Protein AF-M4CGN5-F1 (afdb_monomer_lite)

InterPro domains:
  IPR006566 FBD domain [SM00579] (116-195)
  IPR055294 F-box/LRR-repeat protein At3g58940-like [PTHR31293] (2-82)

Sequence (204 aa):
MNLEFDDSIRMHPGVRRQERDKIRRLFIKHVDSKLDLHRNAPLNRLSIKCKDDVGPAPVIRWISKVLNRHVTELVLNISSHWSWPLSSEGLLHRYGMNCGSGECLCKPWEEEEVPTCLSSSPVKILEIMKFGDICEDEDMDKMMEQVEYFLETMPNLEQLIIHYETDIDEDVVEVLSQFQMVSREGLSKCKIQVISDNLNLSST

Organism: Brassica campestris (NCBI:txid3711)

Foldseek 3Di:
DEEAAALVVVDDPPDDPVRVVVSLVVSLVVLVVVLVVCQQPAYAEYADADDPVNAVPSVQVSCLSVQVRQYAYYEDAYDLPHPDDLPPCSLPDPPDPDPPPPPPPPDPPPPPDSSLSQLVGLHQEYEYEAQAVDDDPVSNVSSLVRVLVSLQRHANHAEYEYEHADPDPVVQVVSQVSVVVSNVVPRYNHWYWYDYPVDIDIDD

pLDDT: mean 74.33, std 16.22, range [37.06, 93.31]

Secondary structure (DSSP, 8-state):
-EEEEE-TTT--TT--HHHHHHHHHHHHHHHHHHHHHTTTS--SEEEEE--GGG-HHHHHHHHHHHHTTT--EEEEE--TTS----STTTTS----S-BTBTT----------S-TTSTT----EEEEEEET-S--HHHHHHHHHHHHHHHHH-TT--EEEEEE--S-HHHHHHHHHHHHHHIIIII---EEEEE-SS-EEE--

Structure (mmCIF, N/CA/C/O backbone):
data_AF-M4CGN5-F1
#
_entry.id   AF-M4CGN5-F1
#
loop_
_atom_site.group_PDB
_atom_site.id
_atom_site.type_symbol
_atom_site.label_atom_id
_atom_site.label_alt_id
_atom_site.label_comp_id
_atom_site.label_asym_id
_atom_site.label_entity_id
_atom_site.label_seq_id
_atom_site.pdbx_PDB_ins_code
_atom_site.Cartn_x
_atom_site.Cartn_y
_atom_site.Cartn_z
_atom_site.occupancy
_atom_site.B_iso_or_equiv
_atom_site.auth_seq_id
_atom_site.auth_comp_id
_atom_site.auth_asym_id
_atom_site.auth_atom_id
_atom_site.pdbx_PDB_model_num
ATOM 1 N N . MET A 1 1 ? -14.020 -12.275 3.068 1.00 85.06 1 MET A N 1
ATOM 2 C CA . MET A 1 1 ? -13.458 -12.846 1.810 1.00 85.06 1 MET A CA 1
ATOM 3 C C . MET A 1 1 ? -12.100 -12.205 1.552 1.00 85.06 1 MET A C 1
ATOM 5 O O . MET A 1 1 ? -11.923 -11.083 2.005 1.00 85.06 1 MET A O 1
ATOM 9 N N . ASN A 1 2 ? -11.181 -12.866 0.842 1.00 89.12 2 ASN A N 1
ATOM 10 C CA . ASN A 1 2 ? -9.893 -12.283 0.443 1.00 89.12 2 ASN A CA 1
ATOM 11 C C . ASN A 1 2 ? -9.826 -12.188 -1.084 1.00 89.12 2 ASN A C 1
ATOM 13 O O . ASN A 1 2 ? -10.282 -13.109 -1.765 1.00 89.12 2 ASN A O 1
ATOM 17 N N . LEU A 1 3 ? -9.294 -11.088 -1.612 1.00 91.00 3 LEU A N 1
ATOM 18 C CA . LEU A 1 3 ? -9.054 -10.905 -3.043 1.00 91.00 3 LEU A CA 1
ATOM 19 C C . LEU A 1 3 ? -7.578 -10.632 -3.280 1.00 91.00 3 LEU A C 1
ATOM 21 O O . LEU A 1 3 ? -6.982 -9.818 -2.582 1.00 91.00 3 LEU A O 1
ATOM 25 N N . GLU A 1 4 ? -7.021 -11.302 -4.277 1.00 92.06 4 GLU A N 1
ATOM 26 C CA . GLU A 1 4 ? -5.627 -11.173 -4.669 1.00 92.06 4 GLU A CA 1
ATOM 27 C C . GLU A 1 4 ? -5.549 -11.032 -6.185 1.00 92.06 4 GLU A C 1
ATOM 29 O O . GLU A 1 4 ? -6.184 -11.788 -6.929 1.00 92.06 4 GLU A O 1
ATOM 34 N N . PHE A 1 5 ? -4.795 -10.034 -6.630 1.00 91.25 5 PHE A N 1
ATOM 35 C CA . PHE A 1 5 ? -4.591 -9.718 -8.033 1.00 91.25 5 PHE A CA 1
ATOM 36 C C . PHE A 1 5 ? -3.099 -9.526 -8.284 1.00 91.25 5 PHE A C 1
ATOM 38 O O . PHE A 1 5 ? -2.492 -8.677 -7.645 1.00 91.25 5 PHE A O 1
ATOM 45 N N . ASP A 1 6 ? -2.532 -10.285 -9.222 1.00 89.06 6 ASP A N 1
ATOM 46 C CA . ASP A 1 6 ? -1.115 -10.204 -9.593 1.00 89.06 6 ASP A CA 1
ATOM 47 C C . ASP A 1 6 ? -0.972 -10.202 -11.126 1.00 89.06 6 ASP A C 1
ATOM 49 O O . ASP A 1 6 ? -1.361 -11.163 -11.802 1.00 89.06 6 ASP A O 1
ATOM 53 N N . ASP A 1 7 ? -0.449 -9.112 -11.693 1.00 83.25 7 ASP A N 1
ATOM 54 C CA . ASP A 1 7 ? -0.165 -8.997 -13.130 1.00 83.25 7 ASP A CA 1
ATOM 55 C C . ASP A 1 7 ? 1.257 -9.436 -13.527 1.00 83.25 7 ASP A C 1
ATOM 57 O O . ASP A 1 7 ? 1.533 -9.632 -14.719 1.00 83.25 7 ASP A O 1
ATOM 61 N N . SER A 1 8 ? 2.144 -9.670 -12.554 1.00 78.56 8 SER A N 1
ATOM 62 C CA . SER A 1 8 ? 3.563 -9.958 -12.784 1.00 78.56 8 SER A CA 1
ATOM 63 C C . SER A 1 8 ? 3.772 -11.270 -13.538 1.00 78.56 8 SER A C 1
ATOM 65 O O . SER A 1 8 ? 4.683 -11.374 -14.360 1.00 78.56 8 SER A O 1
ATOM 67 N N . ILE A 1 9 ? 2.858 -12.227 -13.356 1.00 74.06 9 ILE A N 1
ATOM 68 C CA . ILE A 1 9 ? 2.833 -13.514 -14.066 1.00 74.06 9 ILE A CA 1
ATOM 69 C C . ILE A 1 9 ? 2.677 -13.307 -15.580 1.00 74.06 9 ILE A C 1
ATOM 71 O O . ILE A 1 9 ? 3.184 -14.091 -16.380 1.00 74.06 9 ILE A O 1
ATOM 75 N N . ARG A 1 10 ? 1.966 -12.252 -15.994 1.00 75.38 10 ARG A N 1
ATOM 76 C CA . ARG A 1 10 ? 1.703 -11.952 -17.409 1.00 75.38 10 ARG A CA 1
ATOM 77 C C . ARG A 1 10 ? 2.719 -10.974 -17.996 1.00 75.38 10 ARG A C 1
ATOM 79 O O . ARG A 1 10 ? 2.972 -11.019 -19.195 1.00 75.38 10 ARG A O 1
ATOM 86 N N . MET A 1 11 ? 3.314 -10.116 -17.173 1.00 72.44 11 MET A N 1
ATOM 87 C CA . MET A 1 11 ? 4.237 -9.061 -17.596 1.00 72.44 11 MET A CA 1
ATOM 88 C C . MET A 1 11 ? 5.718 -9.474 -17.473 1.00 72.44 11 MET A C 1
ATOM 90 O O . MET A 1 11 ? 6.453 -8.947 -16.634 1.00 72.44 11 MET A O 1
ATOM 94 N N . HIS A 1 12 ? 6.199 -10.384 -18.328 1.00 74.56 12 HIS A N 1
ATOM 95 C CA . HIS A 1 12 ? 7.619 -10.783 -18.362 1.00 74.56 12 HIS A CA 1
ATOM 96 C C . HIS A 1 12 ? 8.501 -9.835 -19.223 1.00 74.56 12 HIS A C 1
ATOM 98 O O . HIS A 1 12 ? 7.980 -9.081 -20.051 1.00 74.56 12 HIS A O 1
ATOM 104 N N . PRO A 1 13 ? 9.845 -9.839 -19.070 1.00 69.06 13 PRO A N 1
ATOM 105 C CA . PRO A 1 13 ? 10.740 -8.898 -19.769 1.00 69.06 13 PRO A CA 1
ATOM 106 C C . PRO A 1 13 ? 10.687 -8.956 -21.307 1.00 69.06 13 PRO A C 1
ATOM 108 O O . PRO A 1 13 ? 10.954 -7.963 -21.972 1.00 69.06 13 PRO A O 1
ATOM 111 N N . GLY A 1 14 ? 10.305 -10.101 -21.880 1.00 76.00 14 GLY A N 1
ATOM 112 C CA . GLY A 1 14 ? 10.222 -10.312 -23.334 1.00 76.00 14 GLY A CA 1
ATOM 113 C C . GLY A 1 14 ? 8.926 -9.845 -24.016 1.00 76.00 14 GLY A C 1
ATOM 114 O O . GLY A 1 14 ? 8.782 -10.038 -25.223 1.00 76.00 14 GLY A O 1
ATOM 115 N N . VAL A 1 15 ? 7.968 -9.278 -23.276 1.00 78.44 15 VAL A N 1
ATOM 116 C CA . VAL A 1 15 ? 6.659 -8.877 -23.822 1.00 78.44 15 VAL A CA 1
ATOM 117 C C . VAL A 1 15 ? 6.787 -7.611 -24.675 1.00 78.44 15 VAL A C 1
ATOM 119 O O . VAL A 1 15 ? 7.338 -6.598 -24.241 1.00 78.44 15 VAL A O 1
ATOM 122 N N . ARG A 1 16 ? 6.222 -7.631 -25.889 1.00 82.06 16 ARG A N 1
ATOM 123 C CA . ARG A 1 16 ? 6.208 -6.460 -26.786 1.00 82.06 16 ARG A CA 1
ATOM 124 C C . ARG A 1 16 ? 5.316 -5.346 -26.229 1.00 82.06 16 ARG A C 1
ATOM 126 O O . ARG A 1 16 ? 4.276 -5.623 -25.645 1.00 82.06 16 ARG A O 1
ATOM 133 N N . ARG A 1 17 ? 5.633 -4.076 -26.512 1.00 75.88 17 ARG A N 1
ATOM 134 C CA . ARG A 1 17 ? 4.856 -2.905 -26.038 1.00 75.88 17 ARG A CA 1
ATOM 135 C C . ARG A 1 17 ? 3.341 -3.020 -26.276 1.00 75.88 17 ARG A C 1
ATOM 137 O O . ARG A 1 17 ? 2.560 -2.835 -25.354 1.00 75.88 17 ARG A O 1
ATOM 144 N N . GLN A 1 18 ? 2.922 -3.392 -27.486 1.00 74.12 18 GLN A N 1
ATOM 145 C CA . GLN A 1 18 ? 1.496 -3.530 -27.821 1.00 74.12 18 GLN A CA 1
ATOM 146 C C . GLN A 1 18 ? 0.802 -4.661 -27.039 1.00 74.12 18 GLN A C 1
ATOM 148 O O . GLN A 1 18 ? -0.393 -4.595 -26.744 1.00 74.12 18 GLN A O 1
ATOM 153 N N . GLU A 1 19 ? 1.549 -5.714 -26.714 1.00 81.88 19 GLU A N 1
ATOM 154 C CA . GLU A 1 19 ? 1.070 -6.831 -25.909 1.00 81.88 19 GLU A CA 1
ATOM 155 C C . GLU A 1 19 ? 0.964 -6.431 -24.433 1.00 81.88 19 GLU A C 1
ATOM 157 O O . GLU A 1 19 ? -0.056 -6.731 -23.814 1.00 81.88 19 GLU A O 1
ATOM 162 N N . ARG A 1 20 ? 1.916 -5.635 -23.919 1.00 79.94 20 ARG A N 1
ATOM 163 C CA . ARG A 1 20 ? 1.837 -5.014 -22.585 1.00 79.94 20 ARG A CA 1
ATOM 164 C C . ARG A 1 20 ? 0.562 -4.192 -22.416 1.00 79.94 20 ARG A C 1
ATOM 166 O O . ARG A 1 20 ? -0.222 -4.473 -21.517 1.00 79.94 20 ARG A O 1
ATOM 173 N N . ASP A 1 21 ? 0.250 -3.293 -23.353 1.00 79.88 21 ASP A N 1
ATOM 174 C CA . ASP A 1 21 ? -0.988 -2.495 -23.295 1.00 79.88 21 ASP A CA 1
ATOM 175 C C . ASP A 1 21 ? -2.255 -3.366 -23.253 1.00 79.88 21 ASP A C 1
ATOM 177 O O . ASP A 1 21 ? -3.281 -3.012 -22.660 1.00 79.88 21 ASP A O 1
ATOM 181 N N . LYS A 1 22 ? -2.222 -4.516 -23.935 1.00 82.81 22 LYS A N 1
ATOM 182 C CA . LYS A 1 22 ? -3.330 -5.474 -23.959 1.00 82.81 22 LYS A CA 1
ATOM 183 C C . LYS A 1 22 ? -3.448 -6.210 -22.624 1.00 82.81 22 LYS A C 1
ATOM 185 O O . LYS A 1 22 ? -4.555 -6.299 -22.098 1.00 82.81 22 LYS A O 1
ATOM 190 N N . ILE A 1 23 ? -2.331 -6.673 -22.066 1.00 84.38 23 ILE A N 1
ATOM 191 C CA . ILE A 1 23 ? -2.265 -7.318 -20.750 1.00 84.38 23 ILE A CA 1
ATOM 192 C C . ILE A 1 23 ? -2.748 -6.353 -19.669 1.00 84.38 23 ILE A C 1
ATOM 194 O O . ILE A 1 23 ? -3.647 -6.714 -18.911 1.00 84.38 23 ILE A O 1
ATOM 198 N N . ARG A 1 24 ? -2.260 -5.108 -19.674 1.00 83.81 24 ARG A N 1
ATOM 199 C CA . ARG A 1 24 ? -2.689 -4.042 -18.763 1.00 83.81 24 ARG A CA 1
ATOM 200 C C . ARG A 1 24 ? -4.202 -3.850 -18.780 1.00 83.81 24 ARG A C 1
ATOM 202 O O . ARG A 1 24 ? -4.860 -3.910 -17.746 1.00 83.81 24 ARG A O 1
ATOM 209 N N . ARG A 1 25 ? -4.787 -3.649 -19.968 1.00 84.19 25 ARG A N 1
ATOM 210 C CA . ARG A 1 25 ? -6.244 -3.464 -20.118 1.00 84.19 25 ARG A CA 1
ATOM 211 C C . ARG A 1 25 ? -7.037 -4.665 -19.606 1.00 84.19 25 ARG A C 1
ATOM 213 O O . ARG A 1 25 ? -8.081 -4.487 -18.982 1.00 84.19 25 ARG A O 1
ATOM 220 N N . LEU A 1 26 ? -6.564 -5.879 -19.887 1.00 86.75 26 LEU A N 1
ATOM 221 C CA . LEU A 1 26 ? -7.208 -7.105 -19.419 1.00 86.75 26 LEU A CA 1
ATOM 222 C C . LEU A 1 26 ? -7.130 -7.238 -17.899 1.00 86.75 26 LEU A C 1
ATOM 224 O O . LEU A 1 26 ? -8.121 -7.631 -17.288 1.00 86.75 26 LEU A O 1
ATOM 228 N N . PHE A 1 27 ? -5.992 -6.887 -17.302 1.00 89.12 27 PHE A N 1
ATOM 229 C CA . PHE A 1 27 ? -5.820 -6.863 -15.856 1.00 89.12 27 PHE A CA 1
ATOM 230 C C . PHE A 1 27 ? -6.775 -5.859 -15.208 1.00 89.12 27 PHE A C 1
ATOM 232 O O . PHE A 1 27 ? -7.585 -6.255 -14.375 1.00 89.12 27 PHE A O 1
ATOM 239 N N . ILE A 1 28 ? -6.794 -4.609 -15.683 1.00 87.56 28 ILE A N 1
ATOM 240 C CA . ILE A 1 28 ? -7.678 -3.570 -15.135 1.00 87.56 28 ILE A CA 1
ATOM 241 C C . ILE A 1 28 ? -9.144 -4.006 -15.184 1.00 87.56 28 ILE A C 1
ATOM 243 O O . ILE A 1 28 ? -9.859 -3.952 -14.184 1.00 87.56 28 ILE A O 1
ATOM 247 N N . LYS A 1 29 ? -9.585 -4.511 -16.342 1.00 88.88 29 LYS A N 1
ATOM 248 C CA . LYS A 1 29 ? -10.953 -5.005 -16.525 1.00 88.88 29 LYS A CA 1
ATOM 249 C C . LYS A 1 29 ? -11.265 -6.186 -15.605 1.00 88.88 29 LYS A C 1
ATOM 251 O O . LYS A 1 29 ? -12.400 -6.320 -15.146 1.00 88.88 29 LYS A O 1
ATOM 256 N N . HIS A 1 30 ? -10.292 -7.063 -15.376 1.00 90.88 30 HIS A N 1
ATOM 257 C CA . HIS A 1 30 ? -10.451 -8.214 -14.498 1.00 90.88 30 HIS A CA 1
ATOM 258 C C . HIS A 1 30 ? -10.670 -7.784 -13.046 1.00 90.88 30 HIS A C 1
ATOM 260 O O . HIS A 1 30 ? -11.637 -8.241 -12.433 1.00 90.88 30 HIS A O 1
ATOM 266 N N . VAL A 1 31 ? -9.826 -6.881 -12.535 1.00 90.69 31 VAL A N 1
ATOM 267 C CA . VAL A 1 31 ? -9.951 -6.334 -11.177 1.00 90.69 31 VAL A CA 1
ATOM 268 C C . VAL A 1 31 ? -11.297 -5.627 -11.019 1.00 90.69 31 VAL A C 1
ATOM 270 O O . VAL A 1 31 ? -12.058 -5.969 -10.116 1.00 90.69 31 VAL A O 1
ATOM 273 N N . ASP A 1 32 ? -11.661 -4.748 -11.959 1.00 89.38 32 ASP A N 1
ATOM 274 C CA . ASP A 1 32 ? -12.954 -4.049 -11.956 1.00 89.38 32 ASP A CA 1
ATOM 275 C C . ASP A 1 32 ? -14.137 -5.005 -11.880 1.00 89.38 32 ASP A C 1
ATOM 277 O O . ASP A 1 32 ? -14.978 -4.899 -10.990 1.00 89.38 32 ASP A O 1
ATOM 281 N N . SER A 1 33 ? -14.168 -5.986 -12.784 1.00 89.50 33 SER A N 1
ATOM 282 C CA . SER A 1 33 ? -15.272 -6.943 -12.861 1.00 89.50 33 SER A CA 1
ATOM 283 C C . SER A 1 33 ? -15.393 -7.755 -11.574 1.00 89.50 33 SER A C 1
ATOM 285 O O . SER A 1 33 ? -16.500 -8.092 -11.160 1.00 89.50 33 SER A O 1
ATOM 287 N N . LYS A 1 34 ? -14.269 -8.086 -10.929 1.00 90.25 34 LYS A N 1
ATOM 288 C CA . LYS A 1 34 ? -14.262 -8.823 -9.663 1.00 90.25 34 LYS A CA 1
ATOM 289 C C . LYS A 1 34 ? -14.726 -7.957 -8.499 1.00 90.25 34 LYS A C 1
ATOM 291 O O . LYS A 1 34 ? -15.564 -8.411 -7.721 1.00 90.25 34 LYS A O 1
ATOM 296 N N . LEU A 1 35 ? -14.243 -6.723 -8.388 1.00 87.00 35 LEU A N 1
ATOM 297 C CA . LEU A 1 35 ? -14.698 -5.800 -7.348 1.00 87.00 35 LEU A CA 1
ATOM 298 C C . LEU A 1 35 ? -16.202 -5.517 -7.478 1.00 87.00 35 LEU A C 1
ATOM 300 O O . LEU A 1 35 ? -16.915 -5.587 -6.474 1.00 87.00 35 LEU A O 1
ATOM 304 N N . ASP A 1 36 ? -16.693 -5.323 -8.706 1.00 85.88 36 ASP A N 1
ATOM 305 C CA . ASP A 1 36 ? -18.108 -5.083 -9.005 1.00 85.88 36 ASP A CA 1
ATOM 306 C C . ASP A 1 36 ? -18.979 -6.326 -8.786 1.00 85.88 36 ASP A C 1
ATOM 308 O O . ASP A 1 36 ? -20.095 -6.208 -8.281 1.00 85.88 36 ASP A O 1
ATOM 312 N N . LEU A 1 37 ? -18.486 -7.530 -9.105 1.00 84.75 37 LEU A N 1
ATOM 313 C CA . LEU A 1 37 ? -19.195 -8.786 -8.824 1.00 84.75 37 LEU A CA 1
ATOM 314 C C . LEU A 1 37 ? -19.451 -8.953 -7.324 1.00 84.75 37 LEU A C 1
ATOM 316 O O . LEU A 1 37 ? -20.499 -9.444 -6.911 1.00 84.75 37 LEU A O 1
ATOM 320 N N . HIS A 1 38 ? -18.489 -8.534 -6.506 1.00 73.50 38 HIS A N 1
ATOM 321 C CA . HIS A 1 38 ? -18.546 -8.719 -5.067 1.00 73.50 38 HIS A CA 1
ATOM 322 C C . HIS A 1 38 ? -19.179 -7.538 -4.313 1.00 73.50 38 HIS A C 1
ATOM 324 O O . HIS A 1 38 ? -19.177 -7.596 -3.087 1.00 73.50 38 HIS A O 1
ATOM 330 N N . ARG A 1 39 ? -19.722 -6.517 -5.005 1.00 70.12 39 ARG A N 1
ATOM 331 C CA . ARG A 1 39 ? -20.401 -5.296 -4.490 1.00 70.12 39 ARG A CA 1
ATOM 332 C C . ARG A 1 39 ? -20.179 -4.985 -3.004 1.00 70.12 39 ARG A C 1
ATOM 334 O O . ARG A 1 39 ? -19.214 -4.311 -2.676 1.00 70.12 39 ARG A O 1
ATOM 341 N N . ASN A 1 40 ? -21.045 -5.506 -2.126 1.00 71.75 40 ASN A N 1
ATOM 342 C CA . ASN A 1 40 ? -21.081 -5.197 -0.688 1.00 71.75 40 ASN A CA 1
ATOM 343 C C . ASN A 1 40 ? -20.684 -6.387 0.198 1.00 71.75 40 ASN A C 1
ATOM 345 O O . ASN A 1 40 ? -20.884 -6.353 1.409 1.00 71.75 40 ASN A O 1
ATOM 349 N N . ALA A 1 41 ? -20.170 -7.473 -0.384 1.00 77.81 41 ALA A N 1
ATOM 350 C CA . ALA A 1 41 ? -19.718 -8.604 0.412 1.00 77.81 41 ALA A CA 1
ATOM 351 C C . ALA A 1 41 ? -18.543 -8.166 1.310 1.00 77.81 41 ALA A C 1
ATOM 353 O O . ALA A 1 41 ? -17.649 -7.467 0.817 1.00 77.81 41 ALA A O 1
ATOM 354 N N . PRO A 1 42 ? -18.500 -8.583 2.586 1.00 74.56 42 PRO A N 1
ATOM 355 C CA . PRO A 1 42 ? -17.409 -8.222 3.481 1.00 74.56 42 PRO A CA 1
ATOM 356 C C . PRO A 1 42 ? -16.071 -8.752 2.949 1.00 74.56 42 PRO A C 1
ATOM 358 O O . PRO A 1 42 ? -15.901 -9.948 2.651 1.00 74.56 42 PRO A O 1
ATOM 361 N N . LEU A 1 43 ? -15.123 -7.832 2.802 1.00 82.81 43 LEU A N 1
ATOM 362 C CA . LEU A 1 43 ? -13.771 -8.090 2.328 1.00 82.81 43 LEU A CA 1
ATOM 363 C C . LEU A 1 43 ? -12.828 -7.932 3.517 1.00 82.81 43 LEU A C 1
ATOM 365 O O . LEU A 1 43 ? -12.816 -6.883 4.136 1.00 82.81 43 LEU A O 1
ATOM 369 N N . ASN A 1 44 ? -12.063 -8.966 3.845 1.00 83.75 44 ASN A N 1
ATOM 370 C CA . ASN A 1 44 ? -11.135 -8.918 4.974 1.00 83.75 44 ASN A CA 1
ATOM 371 C C . ASN A 1 44 ? -9.780 -8.395 4.493 1.00 83.75 44 ASN A C 1
ATOM 373 O O . ASN A 1 44 ? -9.213 -7.494 5.105 1.00 83.75 44 ASN A O 1
ATOM 377 N N . ARG A 1 45 ? -9.316 -8.935 3.357 1.00 88.75 45 ARG A N 1
ATOM 378 C CA . ARG A 1 45 ? -8.030 -8.612 2.746 1.00 88.75 45 ARG A CA 1
ATOM 379 C C . ARG A 1 45 ? -8.166 -8.328 1.258 1.00 88.75 45 ARG A C 1
ATOM 381 O O . ARG A 1 45 ? -8.799 -9.103 0.531 1.00 88.75 45 ARG A O 1
ATOM 388 N N . LEU A 1 46 ? -7.518 -7.262 0.809 1.00 90.12 46 LEU A N 1
ATOM 389 C CA . LEU A 1 46 ? -7.236 -7.009 -0.597 1.00 90.12 46 LEU A CA 1
ATOM 390 C C . LEU A 1 46 ? -5.726 -6.989 -0.807 1.00 90.12 46 LEU A C 1
ATOM 392 O O . LEU A 1 46 ? -5.027 -6.253 -0.125 1.00 90.12 46 LEU A O 1
ATOM 396 N N . SER A 1 47 ? -5.248 -7.748 -1.785 1.00 91.12 47 SER A N 1
ATOM 397 C CA . SER A 1 47 ? -3.879 -7.665 -2.272 1.00 91.12 47 SER A CA 1
ATOM 398 C C . SER A 1 47 ? -3.886 -7.322 -3.753 1.00 91.12 47 SER A C 1
ATOM 400 O O . SER A 1 47 ? -4.529 -8.005 -4.556 1.00 91.12 47 SER A O 1
ATOM 402 N N . ILE A 1 48 ? -3.213 -6.231 -4.104 1.00 88.75 48 ILE A N 1
ATOM 403 C CA . ILE A 1 48 ? -3.023 -5.801 -5.485 1.00 88.75 48 ILE A CA 1
ATOM 404 C C . ILE A 1 48 ? -1.533 -5.711 -5.740 1.00 88.75 48 ILE A C 1
ATOM 406 O O . ILE A 1 48 ? -0.825 -4.946 -5.092 1.00 88.75 48 ILE A O 1
ATOM 410 N N . LYS A 1 49 ? -1.090 -6.478 -6.725 1.00 86.75 49 LYS A N 1
ATOM 411 C CA . LYS A 1 49 ? 0.240 -6.432 -7.290 1.00 86.75 49 LYS A CA 1
ATOM 412 C C . LYS A 1 49 ? 0.130 -6.108 -8.763 1.00 86.75 49 LYS A C 1
ATOM 414 O O . LYS A 1 49 ? -0.398 -6.893 -9.555 1.00 86.75 49 LYS A O 1
ATOM 419 N N . CYS A 1 50 ? 0.579 -4.911 -9.094 1.00 80.00 50 CYS A N 1
ATOM 420 C CA . CYS A 1 50 ? 0.539 -4.398 -10.446 1.00 80.00 50 CYS A CA 1
ATOM 421 C C . CYS A 1 50 ? 1.862 -3.758 -10.811 1.00 80.00 50 CYS A C 1
ATOM 423 O O . CYS A 1 50 ? 2.441 -3.023 -10.014 1.00 80.00 50 CYS A O 1
ATOM 425 N N . LYS A 1 51 ? 2.303 -4.001 -12.041 1.00 71.38 51 LYS A N 1
ATOM 426 C CA . LYS A 1 51 ? 3.449 -3.303 -12.592 1.00 71.38 51 LYS A CA 1
ATOM 427 C C . LYS A 1 51 ? 3.117 -1.845 -12.881 1.00 71.38 51 LYS A C 1
ATOM 429 O O . LYS A 1 51 ? 1.988 -1.463 -13.191 1.00 71.38 51 LYS A O 1
ATOM 434 N N . ASP A 1 52 ? 4.180 -1.070 -12.827 1.00 65.06 52 ASP A N 1
ATOM 435 C CA . ASP A 1 52 ? 4.446 0.281 -13.301 1.00 65.06 52 ASP A CA 1
ATOM 436 C C . ASP A 1 52 ? 3.474 0.810 -14.360 1.00 65.06 52 ASP A C 1
ATOM 438 O O . ASP A 1 52 ? 2.932 1.912 -14.248 1.00 65.06 52 ASP A O 1
ATOM 442 N N . ASP A 1 53 ? 3.210 0.011 -15.395 1.00 66.62 53 ASP A N 1
ATOM 443 C CA . ASP A 1 53 ? 2.452 0.431 -16.562 1.00 66.62 53 ASP A CA 1
ATOM 444 C C . ASP A 1 53 ? 0.940 0.531 -16.324 1.00 66.62 53 ASP A C 1
ATOM 446 O O . ASP A 1 53 ? 0.266 1.207 -17.110 1.00 66.62 53 ASP A O 1
ATOM 450 N N . VAL A 1 54 ? 0.400 -0.055 -15.247 1.00 73.38 54 VAL A N 1
ATOM 451 C CA . VAL A 1 54 ? -1.000 0.124 -14.810 1.00 73.38 54 VAL A CA 1
ATOM 452 C C . VAL A 1 54 ? -1.299 1.588 -14.476 1.00 73.38 54 VAL A C 1
ATOM 454 O O . VAL A 1 54 ? -2.379 2.079 -14.823 1.00 73.38 54 VAL A O 1
ATOM 457 N N . GLY A 1 55 ? -0.325 2.294 -13.900 1.00 70.81 55 GLY A N 1
ATOM 458 C CA . GLY A 1 55 ? -0.454 3.672 -13.438 1.00 70.81 55 GLY A CA 1
ATOM 459 C C . GLY A 1 55 ? -1.314 3.822 -12.171 1.00 70.81 55 GLY A C 1
ATOM 460 O O . GLY A 1 55 ? -2.040 2.903 -11.785 1.00 70.81 55 GLY A O 1
ATOM 461 N N . PRO A 1 56 ? -1.288 5.006 -11.533 1.00 71.75 56 PRO A N 1
ATOM 462 C CA . PRO A 1 56 ? -1.909 5.215 -10.222 1.00 71.75 56 PRO A CA 1
ATOM 463 C C . PRO A 1 56 ? -3.441 5.215 -10.263 1.00 71.75 56 PRO A C 1
ATOM 465 O O . PRO A 1 56 ? -4.105 4.768 -9.332 1.00 71.75 56 PRO A O 1
ATOM 468 N N . ALA A 1 57 ? -4.034 5.695 -11.354 1.00 74.62 57 ALA A N 1
ATOM 469 C CA . ALA A 1 57 ? -5.456 6.016 -11.387 1.00 74.62 57 ALA A CA 1
ATOM 470 C C . ALA A 1 57 ? -6.398 4.787 -11.270 1.00 74.62 57 ALA A C 1
ATOM 472 O O . ALA A 1 57 ? -7.360 4.837 -10.497 1.00 74.62 57 ALA A O 1
ATOM 473 N N . PRO A 1 58 ? -6.146 3.644 -11.949 1.00 80.31 58 PRO A N 1
ATOM 474 C CA . PRO A 1 58 ? -6.898 2.413 -11.700 1.00 80.31 58 PRO A CA 1
ATOM 475 C C . PRO A 1 58 ? -6.784 1.929 -10.252 1.00 80.31 58 PRO A C 1
ATOM 477 O O . PRO A 1 58 ? -7.790 1.510 -9.684 1.00 80.31 58 PRO A O 1
ATOM 480 N N . VAL A 1 59 ? -5.592 2.030 -9.658 1.00 79.56 59 VAL A N 1
ATOM 481 C CA . VAL A 1 59 ? -5.315 1.559 -8.297 1.00 79.56 59 VAL A CA 1
ATOM 482 C C . VAL A 1 59 ? -6.027 2.408 -7.254 1.00 79.56 59 VAL A C 1
ATOM 484 O O . VAL A 1 59 ? -6.707 1.844 -6.400 1.00 79.56 59 VAL A O 1
ATOM 487 N N . ILE A 1 60 ? -5.975 3.739 -7.382 1.00 76.56 60 ILE A N 1
ATOM 488 C CA . ILE A 1 60 ? -6.744 4.675 -6.543 1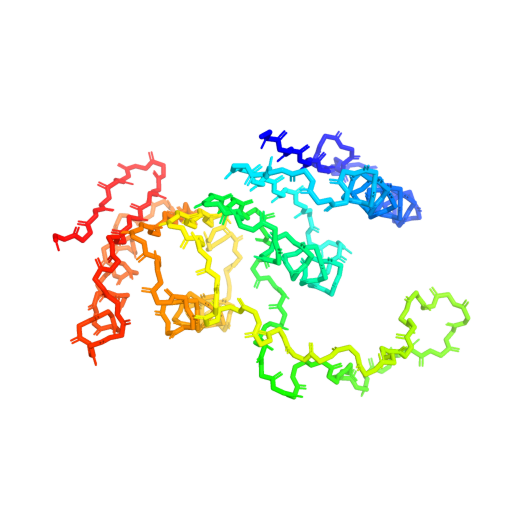.00 76.56 60 ILE A CA 1
ATOM 489 C C . ILE A 1 60 ? -8.215 4.274 -6.535 1.00 76.56 60 ILE A C 1
ATOM 491 O O . ILE A 1 60 ? -8.805 4.064 -5.479 1.00 76.56 60 ILE A O 1
ATOM 495 N N . ARG A 1 61 ? -8.802 4.086 -7.721 1.00 80.00 61 ARG A N 1
ATOM 496 C CA . ARG A 1 61 ? -10.212 3.710 -7.853 1.00 80.00 61 ARG A CA 1
ATOM 497 C C . ARG A 1 61 ? -10.528 2.371 -7.181 1.00 80.00 61 ARG A C 1
ATOM 499 O O . ARG A 1 61 ? -11.598 2.223 -6.590 1.00 80.00 61 ARG A O 1
ATOM 506 N N . TRP A 1 62 ? -9.634 1.386 -7.264 1.00 86.19 62 TRP A N 1
ATOM 507 C CA . TRP A 1 62 ? -9.815 0.098 -6.587 1.00 86.19 62 TRP A CA 1
ATOM 508 C C . TRP A 1 62 ? -9.757 0.232 -5.073 1.00 86.19 62 TRP A C 1
ATOM 510 O O . TRP A 1 62 ? -10.625 -0.320 -4.397 1.00 86.19 62 TRP A O 1
ATOM 520 N N . ILE A 1 63 ? -8.787 0.993 -4.562 1.00 80.94 63 ILE A N 1
ATOM 521 C CA . ILE A 1 63 ? -8.648 1.294 -3.138 1.00 80.94 63 ILE A CA 1
ATOM 522 C C . ILE A 1 63 ? -9.928 1.974 -2.642 1.00 80.94 63 ILE A C 1
ATOM 524 O O . ILE A 1 63 ? -10.590 1.430 -1.761 1.00 80.94 63 ILE A O 1
ATOM 528 N N . SER A 1 64 ? -10.371 3.065 -3.272 1.00 77.38 64 SER A N 1
ATOM 529 C CA . SER A 1 64 ? -11.601 3.774 -2.882 1.00 77.38 64 SER A CA 1
ATOM 530 C C . SER A 1 64 ? -12.823 2.851 -2.830 1.00 77.38 64 SER A C 1
ATOM 532 O O . SER A 1 64 ? -13.599 2.879 -1.873 1.00 77.38 64 SER A O 1
ATOM 534 N N . LYS A 1 65 ? -12.976 1.955 -3.818 1.00 80.00 65 LYS A N 1
ATOM 535 C CA . LYS A 1 65 ? -14.068 0.967 -3.835 1.00 80.00 65 LYS A CA 1
ATOM 536 C C . LYS A 1 65 ? -14.022 -0.003 -2.655 1.00 80.00 65 LYS A C 1
ATOM 538 O O . LYS A 1 65 ? -15.084 -0.407 -2.182 1.00 80.00 65 LYS A O 1
ATOM 543 N N . VAL A 1 66 ? -12.841 -0.431 -2.208 1.00 81.88 66 VAL A N 1
ATOM 544 C CA . VAL A 1 66 ? -12.731 -1.405 -1.108 1.00 81.88 66 VAL A CA 1
ATOM 545 C C . VAL A 1 66 ? -12.735 -0.774 0.273 1.00 81.88 66 VAL A C 1
ATOM 547 O O . VAL A 1 66 ? -13.244 -1.395 1.205 1.00 81.88 66 VAL A O 1
ATOM 550 N N . LEU A 1 67 ? -12.255 0.463 0.405 1.00 78.31 67 LEU A N 1
ATOM 551 C CA . LEU A 1 67 ? -12.321 1.211 1.659 1.00 78.31 67 LEU A CA 1
ATOM 552 C C . LEU A 1 67 ? -13.776 1.419 2.097 1.00 78.31 67 LEU A C 1
ATOM 554 O O . LEU A 1 67 ? -14.108 1.212 3.262 1.00 78.31 67 LEU A O 1
ATOM 558 N N . ASN A 1 68 ? -14.677 1.643 1.137 1.00 71.25 68 ASN A N 1
ATOM 559 C CA . ASN A 1 68 ? -16.125 1.712 1.363 1.00 71.25 68 ASN A CA 1
ATOM 560 C C . ASN A 1 68 ? -16.777 0.376 1.797 1.00 71.25 68 ASN A C 1
ATOM 562 O O . ASN A 1 68 ? -17.985 0.326 2.016 1.00 71.25 68 ASN A O 1
ATOM 566 N N . ARG A 1 69 ? -16.018 -0.726 1.901 1.00 74.88 69 ARG A N 1
ATOM 567 C CA . ARG A 1 69 ? -16.529 -2.085 2.180 1.00 74.88 69 ARG A CA 1
ATOM 568 C C . ARG A 1 69 ? -16.015 -2.695 3.484 1.00 74.88 69 ARG A C 1
ATOM 570 O O . ARG A 1 69 ? -16.097 -3.910 3.665 1.00 74.88 69 ARG A O 1
ATOM 577 N N . HIS A 1 70 ? -15.496 -1.862 4.377 1.00 73.31 70 HIS A N 1
ATOM 578 C CA . HIS A 1 70 ? -14.912 -2.262 5.654 1.00 73.31 70 HIS A CA 1
ATOM 579 C C . HIS A 1 70 ? -13.709 -3.216 5.570 1.00 73.31 70 HIS A C 1
ATOM 581 O O . HIS A 1 70 ? -13.565 -4.110 6.403 1.00 73.31 70 HIS A O 1
ATOM 587 N N . VAL A 1 71 ? -12.844 -3.035 4.568 1.00 80.88 71 VAL A N 1
ATOM 588 C CA . VAL A 1 71 ? -11.606 -3.818 4.458 1.00 80.88 71 VAL A CA 1
ATOM 589 C C . VAL A 1 71 ? -10.648 -3.512 5.611 1.00 80.88 71 VAL A C 1
ATOM 591 O O . VAL A 1 71 ? -10.429 -2.350 5.938 1.00 80.88 71 VAL A O 1
ATOM 594 N N . THR A 1 72 ? -10.097 -4.555 6.239 1.00 82.81 72 THR A N 1
ATOM 595 C CA . THR A 1 72 ? -9.194 -4.423 7.398 1.00 82.81 72 THR A CA 1
ATOM 596 C C . THR A 1 72 ? -7.723 -4.564 7.029 1.00 82.81 72 THR A C 1
ATOM 598 O O . THR A 1 72 ? -6.869 -4.058 7.750 1.00 82.81 72 THR A O 1
ATOM 601 N N . GLU A 1 73 ? -7.420 -5.237 5.921 1.00 86.69 73 GLU A N 1
ATOM 602 C CA . GLU A 1 73 ? -6.054 -5.474 5.457 1.00 86.69 73 GLU A CA 1
ATOM 603 C C . GLU A 1 73 ? -5.922 -5.106 3.975 1.00 86.69 73 GLU A C 1
ATOM 605 O O . GLU A 1 73 ? -6.665 -5.606 3.120 1.00 86.69 73 GLU A O 1
ATOM 610 N N . LEU A 1 74 ? -4.970 -4.226 3.679 1.00 87.81 74 LEU A N 1
ATOM 611 C CA . LEU A 1 74 ? -4.668 -3.754 2.337 1.00 87.81 74 LEU A CA 1
ATOM 612 C C . LEU A 1 74 ? -3.187 -3.996 2.040 1.00 87.81 74 LEU A C 1
ATOM 614 O O . LEU A 1 74 ? -2.318 -3.474 2.727 1.00 87.81 74 LEU A O 1
ATOM 618 N N . VAL A 1 75 ? -2.906 -4.777 1.003 1.00 87.50 75 VAL A N 1
ATOM 619 C CA . VAL A 1 75 ? -1.543 -5.087 0.563 1.00 87.50 75 VAL A CA 1
ATOM 620 C C . VAL A 1 75 ? -1.343 -4.538 -0.838 1.00 87.50 75 VAL A C 1
ATOM 622 O O . VAL A 1 75 ? -2.025 -4.950 -1.781 1.00 87.50 75 VAL A O 1
ATOM 625 N N . LEU A 1 76 ? -0.420 -3.594 -0.961 1.00 83.88 76 LEU A N 1
ATOM 626 C CA . LEU A 1 76 ? -0.129 -2.853 -2.174 1.00 83.88 76 LEU A CA 1
ATOM 627 C C . LEU A 1 76 ? 1.301 -3.146 -2.612 1.00 83.88 76 LEU A C 1
ATOM 629 O O . LEU A 1 76 ? 2.276 -2.773 -1.969 1.00 83.88 76 LEU A O 1
ATOM 633 N N . ASN A 1 77 ? 1.417 -3.802 -3.757 1.00 79.44 77 ASN A N 1
ATOM 634 C CA . ASN A 1 77 ? 2.651 -3.862 -4.514 1.00 79.44 77 ASN A CA 1
ATOM 635 C C . ASN A 1 77 ? 2.458 -2.939 -5.718 1.00 79.44 77 ASN A C 1
ATOM 637 O O . ASN A 1 77 ? 1.835 -3.306 -6.720 1.00 79.44 77 ASN A O 1
ATOM 641 N N . ILE A 1 78 ? 2.868 -1.692 -5.505 1.00 70.06 78 ILE A N 1
ATOM 642 C CA . ILE A 1 78 ? 2.670 -0.550 -6.391 1.00 70.06 78 ILE A CA 1
ATOM 643 C C . ILE A 1 78 ? 4.028 0.046 -6.722 1.00 70.06 78 ILE A C 1
ATOM 645 O O . ILE A 1 78 ? 4.957 -0.058 -5.926 1.00 70.06 78 ILE A O 1
ATOM 649 N N . SER A 1 79 ? 4.157 0.649 -7.899 1.00 64.38 79 SER A N 1
ATOM 650 C CA . SER A 1 79 ? 5.461 1.143 -8.313 1.00 64.38 79 SER A CA 1
ATOM 651 C C . SER A 1 79 ? 5.787 2.501 -7.702 1.00 64.38 79 SER A C 1
ATOM 653 O O . SER A 1 79 ? 4.956 3.411 -7.688 1.00 64.38 79 SER A O 1
ATOM 655 N N . SER A 1 80 ? 7.058 2.639 -7.372 1.00 55.06 80 SER A N 1
ATOM 656 C CA . SER A 1 80 ? 7.767 3.831 -6.920 1.00 55.06 80 SER A CA 1
ATOM 657 C C . SER A 1 80 ? 7.594 5.085 -7.810 1.00 55.06 80 SER A C 1
ATOM 659 O O . SER A 1 80 ? 7.449 6.188 -7.294 1.00 55.06 80 SER A O 1
ATOM 661 N N . HIS A 1 81 ? 7.534 4.945 -9.141 1.00 57.00 81 HIS A N 1
ATOM 662 C CA . HIS A 1 81 ? 7.504 6.082 -10.090 1.00 57.00 81 HIS A CA 1
ATOM 663 C C . HIS A 1 81 ? 6.111 6.669 -10.341 1.00 57.00 81 HIS A C 1
ATOM 665 O O . HIS A 1 81 ? 5.899 7.457 -11.271 1.00 57.00 81 HIS A O 1
ATOM 671 N N . TRP A 1 82 ? 5.116 6.287 -9.548 1.00 63.81 82 TRP A N 1
ATOM 672 C CA . TRP A 1 82 ? 3.822 6.946 -9.627 1.00 63.81 82 TRP A CA 1
ATOM 673 C C . TRP A 1 82 ? 3.920 8.319 -8.972 1.00 63.81 82 TRP A C 1
ATOM 675 O O . TRP A 1 82 ? 4.225 8.431 -7.790 1.00 63.81 82 TRP A O 1
ATOM 685 N N . SER A 1 83 ? 3.629 9.374 -9.743 1.00 52.00 83 SER A N 1
ATOM 686 C CA . SER A 1 83 ? 3.446 10.718 -9.197 1.00 52.00 83 SER A CA 1
ATOM 687 C C . SER A 1 83 ? 2.188 10.735 -8.322 1.00 52.00 83 SER A C 1
ATOM 689 O O . SER A 1 83 ? 1.077 10.984 -8.794 1.00 52.00 83 SER A O 1
ATOM 691 N N . TRP A 1 84 ? 2.371 10.386 -7.059 1.00 51.62 84 TRP A N 1
ATOM 692 C CA . TRP A 1 84 ? 1.461 10.639 -5.946 1.00 51.62 84 TRP A CA 1
ATOM 693 C C . TRP A 1 84 ? 1.806 12.044 -5.397 1.00 51.62 84 TRP A C 1
ATOM 695 O O . TRP A 1 84 ? 2.972 12.421 -5.494 1.00 51.62 84 TRP A O 1
ATOM 705 N N . PRO A 1 85 ? 0.846 12.862 -4.918 1.00 50.94 85 PRO A N 1
ATOM 706 C CA . PRO A 1 85 ? -0.119 12.463 -3.910 1.00 50.94 85 PRO A CA 1
ATOM 707 C C . PRO A 1 85 ? -1.577 12.509 -4.358 1.00 50.94 85 PRO A C 1
ATOM 709 O O . PRO A 1 85 ? -1.930 13.139 -5.354 1.00 50.94 85 PRO A O 1
ATOM 712 N N . LEU A 1 86 ? -2.456 11.936 -3.530 1.00 49.94 86 LEU A N 1
ATOM 713 C CA . LEU A 1 86 ? -3.854 12.364 -3.398 1.00 49.94 86 LEU A CA 1
ATOM 714 C C . LEU A 1 86 ? -3.953 13.811 -2.863 1.00 49.94 86 LEU A C 1
ATOM 716 O O . LEU A 1 86 ? -4.778 14.114 -2.003 1.00 49.94 86 LEU A O 1
ATOM 720 N N . SER A 1 87 ? -3.116 14.728 -3.353 1.00 39.41 87 SER A N 1
ATOM 721 C CA . SER A 1 87 ? -3.448 16.139 -3.274 1.00 39.41 87 SER A CA 1
ATOM 722 C C . SER A 1 87 ? -4.615 16.372 -4.229 1.00 39.41 87 SER A C 1
ATOM 724 O O . SER A 1 87 ? -4.757 15.698 -5.255 1.00 39.41 87 SER A O 1
ATOM 726 N N . SER A 1 88 ? -5.451 17.359 -3.930 1.00 38.72 88 SER A N 1
ATOM 727 C CA . SER A 1 88 ? -6.480 17.842 -4.859 1.00 38.72 88 SER A CA 1
ATOM 728 C C . SER A 1 88 ? -5.926 18.200 -6.248 1.00 38.72 88 SER A C 1
ATOM 730 O O . SER A 1 88 ? -6.687 18.321 -7.203 1.00 38.72 88 SER A O 1
ATOM 732 N N . GLU A 1 89 ? -4.607 18.352 -6.371 1.00 38.81 89 GLU A N 1
ATOM 733 C CA . GLU A 1 89 ? -3.898 18.775 -7.574 1.00 38.81 89 GLU A CA 1
ATOM 734 C C . GLU A 1 89 ? -3.271 17.601 -8.356 1.00 38.81 89 GLU A C 1
ATOM 736 O O . GLU A 1 89 ? -3.052 17.727 -9.560 1.00 38.81 89 GLU A O 1
ATOM 741 N N . GLY A 1 90 ? -3.054 16.434 -7.733 1.00 38.94 90 GLY A N 1
ATOM 742 C CA . GLY A 1 90 ? -2.422 15.256 -8.356 1.00 38.94 90 GLY A CA 1
ATOM 743 C C . GLY A 1 90 ? -3.290 14.507 -9.379 1.00 38.94 90 GLY A C 1
ATOM 744 O O . GLY A 1 90 ? -2.787 13.696 -10.156 1.00 38.94 90 GLY A O 1
ATOM 745 N N . LEU A 1 91 ? -4.594 14.804 -9.434 1.00 40.00 91 LEU A N 1
ATOM 746 C CA . LEU A 1 91 ? -5.517 14.260 -10.442 1.00 40.00 91 LEU A CA 1
ATOM 747 C C . LEU A 1 91 ? -5.517 15.059 -11.757 1.00 40.00 91 LEU A C 1
ATOM 749 O O . LEU A 1 91 ? -6.112 14.624 -12.748 1.00 40.00 91 LEU A O 1
ATOM 753 N N . LEU A 1 92 ? -4.833 16.207 -11.809 1.00 38.31 92 LEU A N 1
ATOM 754 C CA . LEU A 1 92 ? -4.664 16.963 -13.044 1.00 38.31 92 LEU A CA 1
ATOM 755 C C . LEU A 1 92 ? -3.497 16.374 -13.833 1.00 38.31 92 LEU A C 1
ATOM 757 O O . LEU A 1 92 ? -2.329 16.655 -13.588 1.00 38.31 92 LEU A O 1
ATOM 761 N N . HIS A 1 93 ? -3.837 15.549 -14.818 1.00 40.81 93 HIS A N 1
ATOM 762 C CA . HIS A 1 93 ? -2.939 15.090 -15.871 1.00 40.81 93 HIS A CA 1
ATOM 763 C C . HIS A 1 93 ? -2.010 16.234 -16.339 1.00 40.81 93 HIS A C 1
ATOM 765 O O . HIS A 1 93 ? -2.463 17.154 -17.026 1.00 40.81 93 HIS A O 1
ATOM 771 N N . ARG A 1 94 ? -0.714 16.188 -15.970 1.00 38.75 94 ARG A N 1
ATOM 772 C CA . ARG A 1 94 ? 0.300 17.179 -16.373 1.00 38.75 94 ARG A CA 1
ATOM 773 C C . ARG A 1 94 ? 0.293 17.256 -17.901 1.00 38.75 94 ARG A C 1
ATOM 775 O O . ARG A 1 94 ? 0.682 16.318 -18.592 1.00 38.75 94 ARG A O 1
ATOM 782 N N . TYR A 1 95 ? -0.232 18.358 -18.430 1.00 38.09 95 TYR A N 1
ATOM 783 C CA . TYR A 1 95 ? -0.342 18.633 -19.858 1.00 38.09 95 TYR A CA 1
ATOM 784 C C . TYR A 1 95 ? 1.068 18.683 -20.466 1.00 38.09 95 TYR A C 1
ATOM 786 O O . TYR A 1 95 ? 1.755 19.697 -20.401 1.00 38.09 95 TYR A O 1
ATOM 794 N N . GLY A 1 96 ? 1.530 17.549 -20.991 1.00 38.09 96 GLY A N 1
ATOM 795 C CA . GLY A 1 96 ? 2.900 17.373 -21.462 1.00 38.09 96 GLY A CA 1
ATOM 796 C C . GLY A 1 96 ? 2.979 16.341 -22.577 1.00 38.09 96 GLY A C 1
ATOM 797 O O . GLY A 1 96 ? 3.303 15.187 -22.339 1.00 38.09 96 GLY A O 1
ATOM 798 N N . MET A 1 97 ? 2.660 16.800 -23.791 1.00 39.12 97 MET A N 1
ATOM 799 C CA . MET A 1 97 ? 2.987 16.206 -25.097 1.00 39.12 97 MET A CA 1
ATOM 800 C C . MET A 1 97 ? 2.554 14.747 -25.332 1.00 39.12 97 MET A C 1
ATOM 802 O O . MET A 1 97 ? 3.403 13.864 -25.409 1.00 39.12 97 MET A O 1
ATOM 806 N N . ASN A 1 98 ? 1.236 14.520 -25.496 1.00 46.00 98 ASN A N 1
ATOM 807 C CA . ASN A 1 98 ? 0.607 13.589 -26.476 1.00 46.00 98 ASN A CA 1
ATOM 808 C C . ASN A 1 98 ? -0.782 13.050 -26.062 1.00 46.00 98 ASN A C 1
ATOM 810 O O . ASN A 1 98 ? -1.337 12.188 -26.747 1.00 46.00 98 ASN A O 1
ATOM 814 N N . CYS A 1 99 ? -1.399 13.562 -24.993 1.00 50.34 99 CYS A N 1
ATOM 815 C CA . CYS A 1 99 ? -2.816 13.290 -24.736 1.00 50.34 99 CYS A CA 1
ATOM 816 C C . CYS A 1 99 ? -3.666 14.039 -25.778 1.00 50.34 99 CYS A C 1
ATOM 818 O O . CYS A 1 99 ? -3.706 15.268 -25.786 1.00 50.34 99 CYS A O 1
ATOM 820 N N . GLY A 1 100 ? -4.248 13.295 -26.722 1.00 46.41 100 GLY A N 1
ATOM 821 C CA . GLY A 1 100 ? -4.935 13.842 -27.897 1.00 46.41 100 GLY A CA 1
ATOM 822 C C . GLY A 1 100 ? -4.889 12.933 -29.130 1.00 46.41 100 GLY A C 1
ATOM 823 O O . GLY A 1 100 ? -5.718 13.086 -30.025 1.00 46.41 100 GLY A O 1
ATOM 824 N N . SER A 1 101 ? -3.990 11.939 -29.180 1.00 44.94 101 SER A N 1
ATOM 825 C CA . SER A 1 101 ? -4.208 10.806 -30.084 1.00 44.94 101 SER A CA 1
ATOM 826 C C . SER A 1 101 ? -5.368 9.978 -29.526 1.00 44.94 101 SER A C 1
ATOM 828 O O . SER A 1 101 ? -5.444 9.744 -28.318 1.00 44.94 101 SER A O 1
ATOM 830 N N . GLY A 1 102 ? -6.296 9.545 -30.383 1.00 44.03 102 GLY A N 1
ATOM 831 C CA . GLY A 1 102 ? -7.518 8.808 -30.009 1.00 44.03 102 GLY A CA 1
ATOM 832 C C . GLY A 1 102 ? -7.299 7.442 -29.333 1.00 44.03 102 GLY A C 1
ATOM 833 O O . GLY A 1 102 ? -8.215 6.628 -29.287 1.00 44.03 102 GLY A O 1
ATOM 834 N N . GLU A 1 103 ? -6.093 7.186 -28.824 1.00 50.59 103 GLU A N 1
ATOM 835 C CA . GLU A 1 103 ? -5.655 5.981 -28.126 1.00 50.59 103 GLU A CA 1
ATOM 836 C C . GLU A 1 103 ? -5.348 6.221 -26.630 1.00 50.59 103 GLU A C 1
ATOM 838 O O . GLU A 1 103 ? -5.100 5.254 -25.905 1.00 50.59 103 GLU A O 1
ATOM 843 N N . CYS A 1 104 ? -5.398 7.466 -26.123 1.00 49.50 104 CYS A N 1
ATOM 844 C CA . CYS A 1 104 ? -5.289 7.721 -24.677 1.00 49.50 104 CYS A CA 1
ATOM 845 C C . CYS A 1 104 ? -6.538 7.166 -23.978 1.00 49.50 104 CYS A C 1
ATOM 847 O O . CYS A 1 104 ? -7.647 7.653 -24.179 1.00 49.50 104 CYS A O 1
ATOM 849 N N . LEU A 1 105 ? -6.367 6.171 -23.103 1.00 47.59 105 LEU A N 1
ATOM 850 C CA . LEU A 1 105 ? -7.437 5.652 -22.227 1.00 47.59 105 LEU A CA 1
ATOM 851 C C . LEU A 1 105 ? -7.757 6.594 -21.053 1.00 47.59 105 LEU A C 1
ATOM 853 O O . LEU A 1 105 ? -8.485 6.239 -20.128 1.00 47.59 105 LEU A O 1
ATOM 857 N N . CYS A 1 106 ? -7.185 7.786 -21.110 1.00 48.22 106 CYS A N 1
ATOM 858 C CA . CYS A 1 106 ? -7.338 8.914 -20.225 1.00 48.22 106 CYS A CA 1
ATOM 859 C C . CYS A 1 106 ? -8.730 9.494 -20.490 1.00 48.22 106 CYS A C 1
ATOM 861 O O . CYS A 1 106 ? -8.880 10.460 -21.235 1.00 48.22 106 CYS A O 1
ATOM 863 N N . LYS A 1 107 ? -9.783 8.857 -19.969 1.00 38.19 107 LYS A N 1
ATOM 864 C CA . LYS A 1 107 ? -11.071 9.549 -19.895 1.00 38.19 107 LYS A CA 1
ATOM 865 C C . LYS A 1 107 ? -10.852 10.797 -19.031 1.00 38.19 107 LYS A C 1
ATOM 867 O O . LYS A 1 107 ? -10.135 10.679 -18.033 1.00 38.19 107 LYS A O 1
ATOM 872 N N . PRO A 1 108 ? -11.421 11.965 -19.384 1.00 37.19 108 PRO A N 1
ATOM 873 C CA . PRO A 1 108 ? -11.607 13.022 -18.404 1.00 37.19 108 PRO A CA 1
ATOM 874 C C . PRO A 1 108 ? -12.252 12.351 -17.199 1.00 37.19 108 PRO A C 1
ATOM 876 O O . PRO A 1 108 ? -13.282 11.687 -17.342 1.00 37.19 108 PRO A O 1
ATOM 879 N N . TRP A 1 109 ? -11.568 12.391 -16.065 1.00 42.19 109 TRP A N 1
ATOM 880 C CA . TRP A 1 109 ? -12.153 11.946 -14.820 1.00 42.19 109 TRP A CA 1
ATOM 881 C C . TRP A 1 109 ? -13.291 12.930 -14.567 1.00 42.19 109 TRP A C 1
ATOM 883 O O . TRP A 1 109 ? -13.042 14.086 -14.241 1.00 42.19 109 TRP A O 1
ATOM 893 N N . GLU A 1 110 ? -14.524 12.517 -14.864 1.00 37.06 110 GLU A N 1
ATOM 894 C CA . GLU A 1 110 ? -15.716 13.211 -14.394 1.00 37.06 110 GLU A CA 1
ATOM 895 C C . GLU A 1 110 ? -15.664 13.111 -12.874 1.00 37.06 110 GLU A C 1
ATOM 897 O O . GLU A 1 110 ? -16.018 12.073 -12.337 1.00 37.06 110 GLU A O 1
ATOM 902 N N . GLU A 1 111 ? -15.071 14.126 -12.241 1.00 41.03 111 GLU A N 1
ATOM 903 C CA . GLU A 1 111 ? -15.266 14.576 -10.858 1.00 41.03 111 GLU A CA 1
ATOM 904 C C . GLU A 1 111 ? -15.677 13.491 -9.840 1.00 41.03 111 GLU A C 1
ATOM 906 O O . GLU A 1 111 ? -16.580 13.693 -9.036 1.00 41.03 111 GLU A O 1
ATOM 911 N N . GLU A 1 112 ? -15.020 12.329 -9.834 1.00 42.91 112 GLU A N 1
ATOM 912 C CA . GLU A 1 112 ? -15.110 11.412 -8.705 1.00 42.91 112 GLU A CA 1
ATOM 913 C C . GLU A 1 112 ? -14.047 11.861 -7.708 1.00 42.91 112 GLU A C 1
ATOM 915 O O . GLU A 1 112 ? -12.843 11.765 -7.950 1.00 42.91 112 GLU A O 1
ATOM 920 N N . GLU A 1 113 ? -14.562 12.469 -6.644 1.00 41.12 113 GLU A N 1
ATOM 921 C CA . GLU A 1 113 ? -13.876 13.143 -5.552 1.00 41.12 113 GLU A CA 1
ATOM 922 C C . GLU A 1 113 ? -12.578 12.437 -5.128 1.00 41.12 113 GLU A C 1
ATOM 924 O O . GLU A 1 113 ? -12.510 11.206 -5.030 1.00 41.12 113 GLU A O 1
ATOM 929 N N . VAL A 1 114 ? -11.554 13.245 -4.819 1.00 47.62 114 VAL A N 1
ATOM 930 C CA . VAL A 1 114 ? -10.379 12.827 -4.036 1.00 47.62 114 VAL A CA 1
ATOM 931 C C . VAL A 1 114 ? -10.854 11.877 -2.931 1.00 47.62 114 VAL A C 1
ATOM 933 O O . VAL A 1 114 ? -11.851 12.214 -2.291 1.00 47.62 114 VAL A O 1
ATOM 936 N N . PRO A 1 115 ? -10.210 10.719 -2.685 1.00 50.81 115 PRO A N 1
ATOM 937 C CA . PRO A 1 115 ? -10.728 9.714 -1.766 1.00 50.81 115 PRO A CA 1
ATOM 938 C C . PRO A 1 115 ? -10.833 10.256 -0.334 1.00 50.81 115 PRO A C 1
ATOM 940 O O . PRO A 1 115 ? -9.953 10.071 0.502 1.00 50.81 115 PRO A O 1
ATOM 943 N N . THR A 1 116 ? -11.969 10.869 -0.009 1.00 53.66 116 THR A N 1
ATOM 944 C CA . THR A 1 116 ? -12.365 11.271 1.346 1.00 53.66 116 THR A CA 1
ATOM 945 C C . THR A 1 116 ? -12.538 10.052 2.261 1.00 53.66 116 THR A C 1
ATOM 947 O O . THR A 1 116 ? -12.688 10.190 3.472 1.00 53.66 116 THR A O 1
ATOM 950 N N . CYS A 1 117 ? -12.474 8.839 1.700 1.00 63.75 117 CYS A N 1
ATOM 951 C CA . CYS A 1 117 ? -12.660 7.570 2.388 1.00 63.75 117 CYS A CA 1
ATOM 952 C C . CYS A 1 117 ? -11.447 7.086 3.199 1.00 63.75 117 CYS A C 1
ATOM 954 O O . CYS A 1 117 ? -11.607 6.133 3.957 1.00 63.75 117 CYS A O 1
ATOM 956 N N . LEU A 1 118 ? -10.255 7.693 3.076 1.00 72.81 118 LEU A N 1
ATOM 957 C CA . LEU A 1 118 ? -9.078 7.269 3.857 1.00 72.81 118 LEU A CA 1
ATOM 958 C C . LEU A 1 118 ? -9.233 7.570 5.352 1.00 72.81 118 LEU A C 1
ATOM 960 O O . LEU A 1 118 ? -9.020 6.684 6.175 1.00 72.81 118 LEU A O 1
ATOM 964 N N . SER A 1 119 ? -9.730 8.759 5.699 1.00 73.25 119 SER A N 1
ATOM 965 C CA . SER A 1 119 ? -9.977 9.164 7.094 1.00 73.25 119 SER A CA 1
ATOM 966 C C . SER A 1 119 ? -11.064 8.336 7.781 1.00 73.25 119 SER A C 1
ATOM 968 O O . SER A 1 119 ? -11.075 8.199 9.002 1.00 73.25 119 SER A O 1
ATOM 970 N N . SER A 1 120 ? -11.966 7.750 6.992 1.00 73.75 120 SER A N 1
ATOM 971 C CA . SER A 1 120 ? -13.027 6.845 7.452 1.00 73.75 120 SER A CA 1
ATOM 972 C C . SER A 1 120 ? -12.685 5.366 7.231 1.00 73.75 120 SER A C 1
ATOM 974 O O . SER A 1 120 ? -13.518 4.492 7.481 1.00 73.75 120 SER A O 1
ATOM 976 N N . SER A 1 121 ? -11.473 5.077 6.750 1.00 77.19 121 SER A N 1
ATOM 977 C CA . SER A 1 121 ? -11.015 3.728 6.443 1.00 77.19 121 SER A CA 1
ATOM 978 C C . SER A 1 121 ? -10.903 2.892 7.720 1.00 77.19 121 SER A C 1
ATOM 980 O O . SER A 1 121 ? -10.280 3.338 8.686 1.00 77.19 121 SER A O 1
ATOM 982 N N . PRO A 1 122 ? -11.431 1.658 7.743 1.00 79.19 122 PRO A N 1
ATOM 983 C CA . PRO A 1 122 ? -11.202 0.710 8.828 1.00 79.19 122 PRO A CA 1
ATOM 984 C C . PRO A 1 122 ? -9.973 -0.181 8.595 1.00 79.19 122 PRO A C 1
ATOM 986 O O . PRO A 1 122 ? -9.819 -1.187 9.291 1.00 79.19 122 PRO A O 1
ATOM 989 N N . VAL A 1 123 ? -9.118 0.149 7.619 1.00 86.69 123 VAL A N 1
ATOM 990 C CA . VAL A 1 123 ? -7.857 -0.564 7.391 1.00 86.69 123 VAL A CA 1
ATOM 991 C C . VAL A 1 123 ? -6.990 -0.455 8.639 1.00 86.69 123 VAL A C 1
ATOM 993 O O . VAL A 1 123 ? -6.714 0.638 9.122 1.00 86.69 123 VAL A O 1
ATOM 996 N N . LYS A 1 124 ? -6.566 -1.616 9.134 1.00 89.00 124 LYS A N 1
ATOM 997 C CA . LYS A 1 124 ? -5.688 -1.780 10.294 1.00 89.00 124 LYS A CA 1
ATOM 998 C C . LYS A 1 124 ? -4.274 -2.156 9.885 1.00 89.00 124 LYS A C 1
ATOM 1000 O O . LYS A 1 124 ? -3.342 -1.815 10.599 1.00 89.00 124 LYS A O 1
ATOM 1005 N N . ILE A 1 125 ? -4.121 -2.856 8.762 1.00 89.50 125 ILE A N 1
ATOM 1006 C CA . ILE A 1 125 ? -2.823 -3.300 8.253 1.00 89.50 125 ILE A CA 1
ATOM 1007 C C . ILE A 1 125 ? -2.661 -2.812 6.816 1.00 89.50 125 ILE A C 1
ATOM 1009 O O . ILE A 1 125 ? -3.487 -3.141 5.958 1.00 89.50 125 ILE A O 1
ATOM 1013 N N . LEU A 1 126 ? -1.596 -2.051 6.575 1.00 89.06 126 LEU A N 1
ATOM 1014 C CA . LEU A 1 126 ? -1.137 -1.648 5.251 1.00 89.06 126 LEU A CA 1
ATOM 1015 C C . LEU A 1 126 ? 0.237 -2.269 5.006 1.00 89.06 126 LEU A C 1
ATOM 1017 O O . LEU A 1 126 ? 1.144 -2.100 5.814 1.00 89.06 126 LEU A O 1
ATOM 1021 N N . GLU A 1 127 ? 0.391 -2.987 3.903 1.00 90.19 127 GLU A N 1
ATOM 1022 C CA . GLU A 1 127 ? 1.674 -3.551 3.481 1.00 90.19 127 GLU A CA 1
ATOM 1023 C C . GLU A 1 127 ? 2.066 -2.961 2.123 1.00 90.19 127 GLU A C 1
ATOM 1025 O O . GLU A 1 127 ? 1.286 -3.035 1.173 1.00 90.19 127 GLU A O 1
ATOM 1030 N N . ILE A 1 128 ? 3.252 -2.360 2.050 1.00 86.81 128 ILE A N 1
ATOM 1031 C CA . ILE A 1 128 ? 3.847 -1.740 0.865 1.00 86.81 128 ILE A CA 1
ATOM 1032 C C . ILE A 1 128 ? 5.038 -2.593 0.442 1.00 86.81 128 ILE A C 1
ATOM 1034 O O . ILE A 1 128 ? 5.931 -2.865 1.241 1.00 86.81 128 ILE A O 1
ATOM 1038 N N . MET A 1 129 ? 5.058 -3.016 -0.817 1.00 83.75 129 MET A N 1
ATOM 1039 C CA . MET A 1 129 ? 6.145 -3.818 -1.383 1.00 83.75 129 MET A CA 1
ATOM 1040 C C . MET A 1 129 ? 7.018 -2.992 -2.330 1.00 83.75 129 MET A C 1
ATOM 1042 O O . MET A 1 129 ? 6.519 -2.040 -2.925 1.00 83.75 129 MET A O 1
ATOM 1046 N N . LYS A 1 130 ? 8.257 -3.444 -2.571 1.00 77.69 130 LYS A N 1
ATOM 1047 C CA . LYS A 1 130 ? 9.182 -2.872 -3.570 1.00 77.69 130 LYS A CA 1
ATOM 1048 C C . LYS A 1 130 ? 9.505 -1.389 -3.338 1.00 77.69 130 LYS A C 1
ATOM 1050 O O . LYS A 1 130 ? 9.740 -0.637 -4.281 1.00 77.69 130 LYS A O 1
ATOM 1055 N N . PHE A 1 131 ? 9.479 -0.961 -2.078 1.00 80.50 131 PHE A N 1
ATOM 1056 C CA . PHE A 1 131 ? 9.947 0.366 -1.692 1.00 80.50 131 PHE A CA 1
ATOM 1057 C C . PHE A 1 131 ? 11.433 0.455 -2.067 1.00 80.50 131 PHE A C 1
ATOM 1059 O O . PHE A 1 131 ? 12.140 -0.523 -1.860 1.00 80.50 131 PHE A O 1
ATOM 1066 N N . GLY A 1 132 ? 11.913 1.550 -2.655 1.00 74.25 132 GLY A N 1
ATOM 1067 C CA . GLY A 1 132 ? 13.341 1.696 -2.988 1.00 74.25 132 GLY A CA 1
ATOM 1068 C C . GLY A 1 132 ? 13.877 1.017 -4.256 1.00 74.25 132 GLY A C 1
ATOM 1069 O O . GLY A 1 132 ? 15.048 1.203 -4.559 1.00 74.25 132 GLY A O 1
ATOM 1070 N N . ASP A 1 133 ? 13.054 0.305 -5.040 1.00 72.62 133 ASP A N 1
ATOM 1071 C CA . ASP A 1 133 ? 13.467 -0.430 -6.268 1.00 72.62 133 ASP A CA 1
ATOM 1072 C C . ASP A 1 133 ? 14.086 0.477 -7.370 1.00 72.62 133 ASP A C 1
ATOM 1074 O O . ASP A 1 133 ? 14.496 0.002 -8.428 1.00 72.62 133 ASP A O 1
ATOM 1078 N N . ILE A 1 134 ? 14.133 1.809 -7.194 1.00 60.00 134 ILE A N 1
ATOM 1079 C CA . ILE A 1 134 ? 14.496 2.753 -8.265 1.00 60.00 134 ILE A CA 1
ATOM 1080 C C . ILE A 1 134 ? 15.370 3.888 -7.733 1.00 60.00 134 ILE A C 1
ATOM 1082 O O . ILE A 1 134 ? 14.952 4.704 -6.917 1.00 60.00 134 ILE A O 1
ATOM 1086 N N . CYS A 1 135 ? 16.613 3.887 -8.212 1.00 54.66 135 CYS A N 1
ATOM 1087 C CA . CYS A 1 135 ? 17.756 4.613 -7.673 1.00 54.66 135 CYS A CA 1
ATOM 1088 C C . CYS A 1 135 ? 17.902 6.049 -8.220 1.00 54.66 135 CYS A C 1
ATOM 1090 O O . CYS A 1 135 ? 18.908 6.360 -8.861 1.00 54.66 135 CYS A O 1
ATOM 1092 N N . GLU A 1 136 ? 16.928 6.925 -7.972 1.00 59.00 136 GLU A N 1
ATOM 1093 C CA . GLU A 1 136 ? 17.143 8.382 -7.998 1.00 59.00 136 GLU A CA 1
ATOM 1094 C C . GLU A 1 136 ? 16.596 8.997 -6.698 1.00 59.00 136 GLU A C 1
ATOM 1096 O O . GLU A 1 136 ? 15.501 8.642 -6.263 1.00 59.00 136 GLU A O 1
ATOM 1101 N N . ASP A 1 137 ? 17.344 9.919 -6.078 1.00 62.84 137 ASP A N 1
ATOM 1102 C CA . ASP A 1 137 ? 16.995 10.512 -4.771 1.00 62.84 137 ASP A CA 1
ATOM 1103 C C . ASP A 1 137 ? 15.583 11.141 -4.772 1.00 62.84 137 ASP A C 1
ATOM 1105 O O . ASP A 1 137 ? 14.818 10.982 -3.822 1.00 62.84 137 ASP A O 1
ATOM 1109 N N . GLU A 1 138 ? 15.180 11.772 -5.885 1.00 62.53 138 GLU A N 1
ATOM 1110 C CA . GLU A 1 138 ? 13.848 12.380 -6.043 1.00 62.53 138 GLU A CA 1
ATOM 1111 C C . GLU A 1 138 ? 12.690 11.367 -5.979 1.00 62.53 138 GLU A C 1
ATOM 1113 O O . GLU A 1 138 ? 11.552 11.744 -5.693 1.00 62.53 138 GLU A O 1
ATOM 1118 N N . ASP A 1 139 ? 12.931 10.094 -6.299 1.00 70.69 139 ASP A N 1
ATOM 1119 C CA . ASP A 1 139 ? 11.903 9.051 -6.239 1.00 70.69 139 ASP A CA 1
ATOM 1120 C C . ASP A 1 139 ? 11.759 8.473 -4.827 1.00 70.69 139 ASP A C 1
ATOM 1122 O O . ASP A 1 139 ? 10.661 8.048 -4.451 1.00 70.69 139 ASP A O 1
ATOM 1126 N N . MET A 1 140 ? 12.823 8.532 -4.021 1.00 77.00 140 MET A N 1
ATOM 1127 C CA . MET A 1 140 ? 12.776 8.187 -2.600 1.00 77.00 140 MET A CA 1
ATOM 1128 C C . MET A 1 140 ? 11.964 9.208 -1.806 1.00 77.00 140 MET A C 1
ATOM 1130 O O . MET A 1 140 ? 11.072 8.807 -1.059 1.00 77.00 140 MET A O 1
ATOM 1134 N N . ASP A 1 141 ? 12.181 10.506 -2.036 1.00 77.00 141 ASP A N 1
ATOM 1135 C CA . ASP A 1 141 ? 11.411 11.573 -1.380 1.00 77.00 141 ASP A CA 1
ATOM 1136 C C . ASP A 1 141 ? 9.902 11.417 -1.636 1.00 77.00 141 ASP A C 1
ATOM 1138 O O . ASP A 1 141 ? 9.090 11.439 -0.711 1.00 77.00 141 ASP A O 1
ATOM 1142 N N . LYS A 1 142 ? 9.506 11.144 -2.887 1.00 75.00 142 LYS A N 1
ATOM 1143 C CA . LYS A 1 142 ? 8.094 10.905 -3.241 1.00 75.00 142 LYS A CA 1
ATOM 1144 C C . LYS A 1 142 ? 7.518 9.677 -2.541 1.00 75.00 142 LYS A C 1
ATOM 1146 O O . LYS A 1 142 ? 6.343 9.673 -2.177 1.00 75.00 142 LYS A O 1
ATOM 1151 N N . MET A 1 143 ? 8.306 8.614 -2.391 1.00 77.19 143 MET A N 1
ATOM 1152 C CA . MET A 1 143 ? 7.876 7.410 -1.680 1.00 77.19 143 MET A CA 1
ATOM 1153 C C . MET A 1 143 ? 7.750 7.640 -0.172 1.00 77.19 143 MET A C 1
ATOM 1155 O O . MET A 1 143 ? 6.828 7.108 0.448 1.00 77.19 143 MET A O 1
ATOM 1159 N N . MET A 1 144 ? 8.619 8.462 0.413 1.00 82.38 144 MET A N 1
ATOM 1160 C CA . MET A 1 144 ? 8.498 8.902 1.801 1.00 82.38 144 MET A CA 1
ATOM 1161 C C . MET A 1 144 ? 7.202 9.697 2.005 1.00 82.38 144 MET A C 1
ATOM 1163 O O . MET A 1 144 ? 6.362 9.282 2.804 1.00 82.38 144 MET A O 1
ATOM 1167 N N . GLU A 1 145 ? 6.964 10.741 1.202 1.00 79.94 145 GLU A N 1
ATOM 1168 C CA . GLU A 1 145 ? 5.738 11.559 1.251 1.00 79.94 145 GLU A CA 1
ATOM 1169 C C . GLU A 1 145 ? 4.459 10.712 1.107 1.00 79.94 145 GLU A C 1
ATOM 1171 O O . GLU A 1 145 ? 3.440 10.959 1.758 1.00 79.94 145 GLU A O 1
ATOM 1176 N N . GLN A 1 146 ? 4.496 9.671 0.266 1.00 77.19 146 GLN A N 1
ATOM 1177 C CA . GLN A 1 146 ? 3.390 8.721 0.111 1.00 77.19 146 GLN A CA 1
ATOM 1178 C C . GLN A 1 146 ? 3.050 8.004 1.415 1.00 77.19 146 GLN A C 1
ATOM 1180 O O . GLN A 1 146 ? 1.876 7.886 1.779 1.00 77.19 146 GLN A O 1
ATOM 1185 N N . VAL A 1 147 ? 4.069 7.489 2.097 1.00 83.38 147 VAL A N 1
ATOM 1186 C CA . VAL A 1 147 ? 3.899 6.765 3.354 1.00 83.38 147 VAL A CA 1
ATOM 1187 C C . VAL A 1 147 ? 3.422 7.705 4.457 1.00 83.38 147 VAL A C 1
ATOM 1189 O O . VAL A 1 147 ? 2.489 7.355 5.183 1.00 83.38 147 VAL A O 1
ATOM 1192 N N . GLU A 1 148 ? 3.997 8.904 4.545 1.00 81.81 148 GLU A N 1
ATOM 1193 C CA . GLU A 1 148 ? 3.573 9.941 5.490 1.00 81.81 148 GLU A CA 1
ATOM 1194 C C . GLU A 1 148 ? 2.090 10.273 5.314 1.00 81.81 148 GLU A C 1
ATOM 1196 O O . GLU A 1 148 ? 1.321 10.203 6.272 1.00 81.81 148 GLU A O 1
ATOM 1201 N N . TYR A 1 149 ? 1.643 10.476 4.073 1.00 80.25 149 TYR A N 1
ATOM 1202 C CA . TYR A 1 149 ? 0.236 10.727 3.775 1.00 80.25 149 TYR A CA 1
ATOM 1203 C C . TYR A 1 149 ? -0.690 9.604 4.272 1.00 80.25 149 TYR A C 1
ATOM 1205 O O . TYR A 1 149 ? -1.768 9.883 4.803 1.00 80.25 149 TYR A O 1
ATOM 1213 N N . PHE A 1 150 ? -0.313 8.326 4.142 1.00 81.75 150 PHE A N 1
ATOM 1214 C CA . PHE A 1 150 ? -1.121 7.229 4.695 1.00 81.75 150 PHE A CA 1
ATOM 1215 C C . PHE A 1 150 ? -1.159 7.251 6.224 1.00 81.75 150 PHE A C 1
ATOM 1217 O O . PHE A 1 150 ? -2.227 7.045 6.803 1.00 81.75 150 PHE A O 1
ATOM 1224 N N . LEU A 1 151 ? -0.025 7.522 6.873 1.00 83.69 151 LEU A N 1
ATOM 1225 C CA . LEU A 1 151 ? 0.060 7.629 8.331 1.00 83.69 151 LEU A CA 1
ATOM 1226 C C . LEU A 1 151 ? -0.779 8.795 8.875 1.00 83.69 151 LEU A C 1
ATOM 1228 O O . LEU A 1 151 ? -1.358 8.665 9.953 1.00 83.69 151 LEU A O 1
ATOM 1232 N N . GLU A 1 152 ? -0.878 9.896 8.127 1.00 81.12 152 GLU A N 1
ATOM 1233 C CA . GLU A 1 152 ? -1.696 11.066 8.464 1.00 81.12 152 GLU A CA 1
ATOM 1234 C C . GLU A 1 152 ? -3.192 10.851 8.207 1.00 81.12 152 GLU A C 1
ATOM 1236 O O . GLU A 1 152 ? -4.040 11.323 8.968 1.00 81.12 152 GLU A O 1
ATOM 1241 N N . THR A 1 153 ? -3.538 10.153 7.122 1.00 78.94 153 THR A N 1
ATOM 1242 C CA . THR A 1 153 ? -4.926 10.064 6.645 1.00 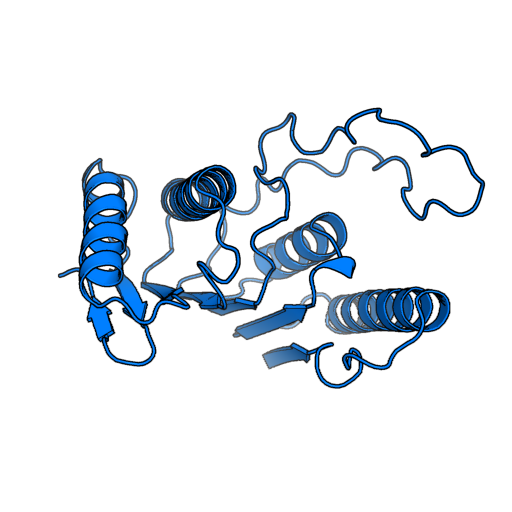78.94 153 THR A CA 1
ATOM 1243 C C . THR A 1 153 ? -5.656 8.790 7.044 1.00 78.94 153 THR A C 1
ATOM 1245 O O . THR A 1 153 ? -6.877 8.760 6.911 1.00 78.94 153 THR A O 1
ATOM 1248 N N . MET A 1 154 ? -4.978 7.756 7.555 1.00 83.06 154 MET A N 1
ATOM 1249 C CA . MET A 1 154 ? -5.601 6.510 8.024 1.00 83.06 154 MET A CA 1
ATOM 1250 C C . MET A 1 154 ? -5.546 6.379 9.561 1.00 83.06 154 MET A C 1
ATOM 1252 O O . MET A 1 154 ? -4.699 5.661 10.096 1.00 83.06 154 MET A O 1
ATOM 1256 N N . PRO A 1 155 ? -6.484 6.983 10.314 1.00 82.38 155 PRO A N 1
ATOM 1257 C CA . PRO A 1 155 ? -6.421 7.028 11.781 1.00 82.38 155 PRO A CA 1
ATOM 1258 C C . PRO A 1 155 ? -6.589 5.664 12.474 1.00 82.38 155 PRO A C 1
ATOM 1260 O O . PRO A 1 155 ? -6.250 5.525 13.648 1.00 82.38 155 PRO A O 1
ATOM 1263 N N . ASN A 1 156 ? -7.131 4.661 11.775 1.00 84.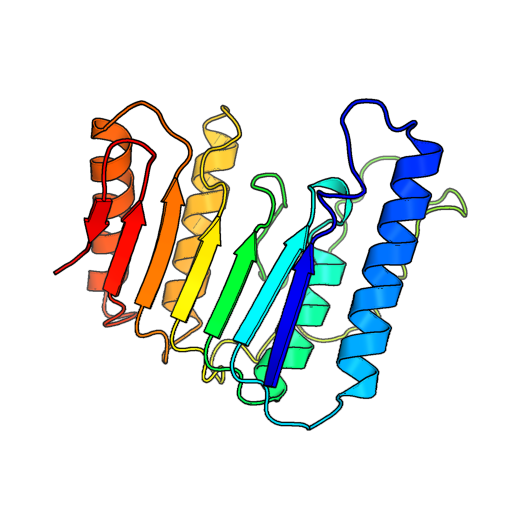62 156 ASN A N 1
ATOM 1264 C CA . ASN A 1 156 ? -7.328 3.304 12.299 1.00 84.62 156 ASN A CA 1
ATOM 1265 C C . ASN A 1 156 ? -6.172 2.349 11.959 1.00 84.62 156 ASN A C 1
ATOM 1267 O O . ASN A 1 156 ? -6.263 1.164 12.285 1.00 84.62 156 ASN A O 1
ATOM 1271 N N . LEU A 1 157 ? -5.115 2.838 11.301 1.00 88.00 157 LEU A N 1
ATOM 1272 C CA . LEU A 1 157 ? -3.972 2.019 10.923 1.00 88.00 157 LEU A CA 1
ATOM 1273 C C . LEU A 1 157 ? -3.193 1.597 12.179 1.00 88.00 157 LEU A C 1
ATOM 1275 O O . LEU A 1 157 ? -2.646 2.423 12.909 1.00 88.00 157 LEU A O 1
ATOM 1279 N N . GLU A 1 158 ? -3.171 0.292 12.442 1.00 90.88 158 GLU A N 1
ATOM 1280 C CA . GLU A 1 158 ? -2.500 -0.323 13.590 1.00 90.88 158 GLU A CA 1
ATOM 1281 C C . GLU A 1 158 ? -1.085 -0.785 13.223 1.00 90.88 158 GLU A C 1
ATOM 1283 O O . GLU A 1 158 ? -0.190 -0.745 14.068 1.00 90.88 158 GLU A O 1
ATOM 1288 N N . GLN A 1 159 ? -0.875 -1.212 11.974 1.00 91.62 159 GLN A N 1
ATOM 1289 C CA . GLN A 1 159 ? 0.411 -1.687 11.481 1.00 91.62 159 GLN A CA 1
ATOM 1290 C C . GLN A 1 159 ? 0.657 -1.272 10.025 1.00 91.62 159 GLN A C 1
ATOM 1292 O O . GLN A 1 159 ? -0.184 -1.484 9.150 1.00 91.62 159 GLN A O 1
ATOM 1297 N N . LEU A 1 160 ? 1.848 -0.742 9.768 1.00 90.94 160 LEU A N 1
ATOM 1298 C CA . LEU A 1 160 ? 2.389 -0.480 8.441 1.00 90.94 160 LEU A CA 1
ATOM 1299 C C . LEU A 1 160 ? 3.613 -1.375 8.233 1.00 90.94 160 LEU A C 1
ATOM 1301 O O . LEU A 1 160 ? 4.524 -1.365 9.056 1.00 90.94 160 LEU A O 1
ATOM 1305 N N . ILE A 1 161 ? 3.638 -2.144 7.150 1.00 90.94 161 ILE A N 1
ATOM 1306 C CA . ILE A 1 161 ? 4.754 -3.020 6.778 1.00 90.94 161 ILE A CA 1
ATOM 1307 C C . ILE A 1 161 ? 5.315 -2.526 5.449 1.00 90.94 161 ILE A C 1
ATOM 1309 O O . ILE A 1 161 ? 4.569 -2.384 4.488 1.00 90.94 161 ILE A O 1
ATOM 1313 N N . ILE A 1 162 ? 6.614 -2.270 5.385 1.00 90.25 162 ILE A N 1
ATOM 1314 C CA . ILE A 1 162 ? 7.306 -1.787 4.192 1.00 90.25 162 ILE A CA 1
ATOM 1315 C C . ILE A 1 162 ? 8.384 -2.804 3.839 1.00 90.25 162 ILE A C 1
ATOM 1317 O O . ILE A 1 162 ? 9.253 -3.084 4.660 1.00 90.25 162 ILE A O 1
ATOM 1321 N N . HIS A 1 163 ? 8.338 -3.346 2.625 1.00 89.25 163 HIS A N 1
ATOM 1322 C CA . HIS A 1 163 ? 9.422 -4.157 2.074 1.00 89.25 163 HIS A CA 1
ATOM 1323 C C . HIS A 1 163 ? 10.325 -3.257 1.240 1.00 89.25 163 HIS A C 1
ATOM 1325 O O . HIS A 1 163 ? 9.937 -2.836 0.147 1.00 89.25 163 HIS A O 1
ATOM 1331 N N . TYR A 1 164 ? 11.487 -2.943 1.805 1.00 88.88 164 TYR A N 1
ATOM 1332 C CA . TYR A 1 164 ? 12.498 -2.054 1.258 1.00 88.88 164 TYR A CA 1
ATOM 1333 C C . TYR A 1 164 ? 13.548 -2.855 0.485 1.00 88.88 164 TYR A C 1
ATOM 1335 O O . TYR A 1 164 ? 14.270 -3.677 1.048 1.00 88.88 164 TYR A O 1
ATOM 1343 N N . GLU A 1 165 ? 13.606 -2.619 -0.821 1.00 86.12 165 GLU A N 1
ATOM 1344 C CA . GLU A 1 165 ? 14.587 -3.180 -1.741 1.00 86.12 165 GLU A CA 1
ATOM 1345 C C . GLU A 1 165 ? 15.895 -2.389 -1.618 1.00 86.12 165 GLU A C 1
ATOM 1347 O O . GLU A 1 165 ? 16.157 -1.448 -2.358 1.00 86.12 165 GLU A O 1
ATOM 1352 N N . THR A 1 166 ? 16.704 -2.781 -0.634 1.00 84.69 166 THR A N 1
ATOM 1353 C CA . THR A 1 166 ? 18.076 -2.309 -0.419 1.00 84.69 166 THR A CA 1
ATOM 1354 C C . THR A 1 166 ? 18.943 -3.471 0.067 1.00 84.69 166 THR A C 1
ATOM 1356 O O . THR A 1 166 ? 18.468 -4.369 0.772 1.00 84.69 166 THR A O 1
ATOM 1359 N N . ASP A 1 167 ? 20.218 -3.462 -0.308 1.00 83.38 167 ASP A N 1
ATOM 1360 C CA . ASP A 1 167 ? 21.256 -4.339 0.232 1.00 83.38 167 ASP A CA 1
ATOM 1361 C C . ASP A 1 167 ? 22.043 -3.687 1.385 1.00 83.38 167 ASP A C 1
ATOM 1363 O O . ASP A 1 167 ? 22.892 -4.345 1.992 1.00 83.38 167 ASP A O 1
ATOM 1367 N N . ILE A 1 168 ? 21.735 -2.428 1.717 1.00 85.06 168 ILE A N 1
ATOM 1368 C CA . ILE A 1 168 ? 22.411 -1.627 2.738 1.00 85.06 168 ILE A CA 1
ATOM 1369 C C . ILE A 1 168 ? 21.551 -1.579 4.008 1.00 85.06 168 ILE A C 1
ATOM 1371 O O . ILE A 1 168 ? 20.485 -0.965 4.057 1.00 85.06 168 ILE A O 1
ATOM 1375 N N . ASP A 1 169 ? 22.038 -2.213 5.075 1.00 87.12 169 ASP A N 1
ATOM 1376 C CA . ASP A 1 169 ? 21.336 -2.260 6.363 1.00 87.12 169 ASP A CA 1
ATOM 1377 C C . ASP A 1 169 ? 21.194 -0.869 7.008 1.00 87.12 169 ASP A C 1
ATOM 1379 O O . ASP A 1 169 ? 20.201 -0.609 7.695 1.00 87.12 169 ASP A O 1
ATOM 1383 N N . GLU A 1 170 ? 22.161 0.035 6.795 1.00 89.00 170 GLU A N 1
ATOM 1384 C CA . GLU A 1 170 ? 22.083 1.410 7.302 1.00 89.00 170 GLU A CA 1
ATOM 1385 C C . GLU A 1 170 ? 20.868 2.170 6.746 1.00 89.00 170 GLU A C 1
ATOM 1387 O O . GLU A 1 170 ? 20.193 2.865 7.510 1.00 89.00 170 GLU A O 1
ATOM 1392 N N . ASP A 1 171 ? 20.522 1.968 5.471 1.00 87.44 171 ASP A N 1
ATOM 1393 C CA . ASP A 1 171 ? 19.378 2.630 4.837 1.00 87.44 171 ASP A CA 1
ATOM 1394 C C . ASP A 1 171 ? 18.059 2.206 5.498 1.00 87.44 171 ASP A C 1
ATOM 1396 O O . ASP A 1 171 ? 17.148 3.011 5.689 1.00 87.44 171 ASP A O 1
ATOM 1400 N N . VAL A 1 172 ? 17.943 0.932 5.887 1.00 88.94 172 VAL A N 1
ATOM 1401 C CA . VAL A 1 172 ? 16.752 0.399 6.570 1.00 88.94 172 VAL A CA 1
ATOM 1402 C C . VA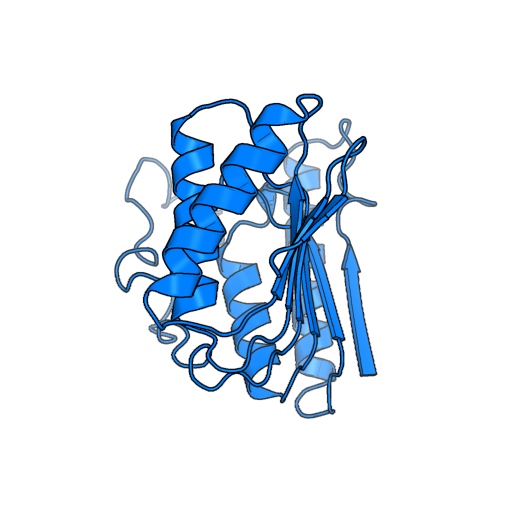L A 1 172 ? 16.551 1.086 7.924 1.00 88.94 172 VAL A C 1
ATOM 1404 O O . VAL A 1 172 ? 15.420 1.396 8.313 1.00 88.94 172 VAL A O 1
ATOM 1407 N N . VAL A 1 173 ? 17.647 1.339 8.650 1.00 89.62 173 VAL A N 1
ATOM 1408 C CA . VAL A 1 173 ? 17.629 2.063 9.930 1.00 89.62 173 VAL A CA 1
ATOM 1409 C C . VAL A 1 173 ? 17.241 3.525 9.718 1.00 89.62 173 VAL A C 1
ATOM 1411 O O . VAL A 1 173 ? 16.453 4.065 10.502 1.00 89.62 173 VAL A O 1
ATOM 1414 N N . GLU A 1 174 ? 17.770 4.162 8.674 1.00 89.44 174 GLU A N 1
ATOM 1415 C CA . GLU A 1 174 ? 17.462 5.548 8.327 1.00 89.44 174 GLU A CA 1
ATOM 1416 C C . GLU A 1 174 ? 15.981 5.722 7.971 1.00 89.44 174 GLU A C 1
ATOM 1418 O O . GLU A 1 174 ? 15.293 6.513 8.619 1.00 89.44 174 GLU A O 1
ATOM 1423 N N . VAL A 1 175 ? 15.461 4.915 7.042 1.00 88.69 175 VAL A N 1
ATOM 1424 C CA . VAL A 1 175 ? 14.051 4.941 6.618 1.00 88.69 175 VAL A CA 1
ATOM 1425 C C . VAL A 1 175 ? 13.111 4.722 7.806 1.00 88.69 175 VAL A C 1
ATOM 1427 O O . VAL A 1 175 ? 12.157 5.479 8.004 1.00 88.69 175 VAL A O 1
ATOM 1430 N N . LEU A 1 176 ? 13.392 3.735 8.666 1.00 90.62 176 LEU A N 1
ATOM 1431 C CA . LEU A 1 176 ? 12.589 3.522 9.872 1.00 90.62 176 LEU A CA 1
ATOM 1432 C C . LEU A 1 176 ? 12.639 4.735 10.816 1.00 90.62 176 LEU A C 1
ATOM 1434 O O . LEU A 1 176 ? 11.617 5.093 11.406 1.00 90.62 176 LEU A O 1
ATOM 1438 N N . SER A 1 177 ? 13.807 5.358 10.983 1.00 88.94 177 SER A N 1
ATOM 1439 C CA . SER A 1 177 ? 13.975 6.523 11.860 1.00 88.94 177 SER A CA 1
ATOM 1440 C C . SER A 1 177 ? 13.182 7.728 11.355 1.00 88.94 177 SER A C 1
ATOM 1442 O O . SER A 1 177 ? 12.519 8.386 12.158 1.00 88.94 177 SER A O 1
ATOM 1444 N N . GLN A 1 178 ? 13.188 7.976 10.042 1.00 87.38 178 GLN A N 1
ATOM 1445 C CA . GLN A 1 178 ? 12.414 9.050 9.417 1.00 87.38 178 GLN A CA 1
ATOM 1446 C C . GLN A 1 178 ? 10.908 8.864 9.673 1.00 87.38 178 GLN A C 1
ATOM 1448 O O . GLN A 1 178 ? 10.261 9.748 10.238 1.00 87.38 178 GLN A O 1
ATOM 1453 N N . PHE A 1 179 ? 10.360 7.670 9.418 1.00 86.31 179 PHE A N 1
ATOM 1454 C CA . PHE A 1 179 ? 8.940 7.405 9.682 1.00 86.31 179 PHE A CA 1
ATOM 1455 C C . PHE A 1 179 ? 8.557 7.453 11.170 1.00 86.31 179 PHE A C 1
ATOM 1457 O O . PHE A 1 179 ? 7.437 7.835 11.522 1.00 86.31 179 PHE A O 1
ATOM 1464 N N . GLN A 1 180 ? 9.473 7.097 12.077 1.00 82.50 180 GLN A N 1
ATOM 1465 C CA . GLN A 1 180 ? 9.237 7.231 13.518 1.00 82.50 180 GLN A CA 1
ATOM 1466 C C . GLN A 1 180 ? 9.120 8.689 13.967 1.00 82.50 180 GLN A C 1
ATOM 1468 O O . GLN A 1 180 ? 8.362 8.973 14.899 1.00 82.50 180 GLN A O 1
ATOM 1473 N N . MET A 1 181 ? 9.865 9.605 13.345 1.00 79.38 181 MET A N 1
ATOM 1474 C CA . MET A 1 181 ? 9.755 11.032 13.650 1.00 79.38 181 MET A CA 1
ATOM 1475 C C . MET A 1 181 ? 8.361 11.551 13.285 1.00 79.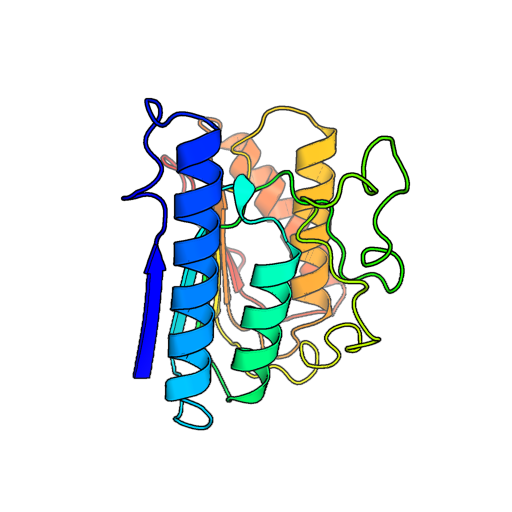38 181 MET A C 1
ATOM 1477 O O . MET A 1 181 ? 7.717 12.164 14.134 1.00 79.38 181 MET A O 1
ATOM 1481 N N . VAL A 1 182 ? 7.853 11.181 12.107 1.00 70.19 182 VAL A N 1
ATOM 1482 C CA . VAL A 1 182 ? 6.510 11.547 11.620 1.00 70.19 182 VAL A CA 1
ATOM 1483 C C . VAL A 1 182 ? 5.401 10.976 12.513 1.00 70.19 182 VAL A C 1
ATOM 1485 O O . VAL A 1 182 ? 4.488 11.686 12.933 1.00 70.19 182 VAL A O 1
ATOM 1488 N N . SER A 1 183 ? 5.493 9.698 12.898 1.00 63.06 183 SER A N 1
ATOM 1489 C CA . SER A 1 183 ? 4.493 9.058 13.772 1.00 63.06 183 SER A CA 1
ATOM 1490 C C . SER A 1 183 ? 4.409 9.707 15.167 1.00 63.06 183 SER A C 1
ATOM 1492 O O . SER A 1 183 ? 3.327 9.783 15.763 1.00 63.06 183 SER A O 1
ATOM 1494 N N . ARG A 1 184 ? 5.528 10.231 15.691 1.00 60.25 184 ARG A N 1
ATOM 1495 C CA . ARG A 1 184 ? 5.598 10.868 17.019 1.00 60.25 184 ARG A CA 1
ATOM 1496 C C . ARG A 1 184 ? 4.953 12.249 17.094 1.00 60.25 184 ARG A C 1
ATOM 1498 O O . ARG A 1 184 ? 4.636 12.677 18.204 1.00 60.25 184 ARG A O 1
ATOM 1505 N N . GLU A 1 185 ? 4.679 12.905 15.969 1.00 59.50 185 GLU A N 1
ATOM 1506 C CA . GLU A 1 185 ? 3.973 14.196 15.931 1.00 59.50 185 GLU A CA 1
ATOM 1507 C C . GLU A 1 185 ? 2.458 14.081 16.214 1.00 59.50 185 GLU A C 1
ATOM 1509 O O . GLU A 1 185 ? 1.709 15.048 16.095 1.00 59.50 185 GLU A O 1
ATOM 1514 N N . GLY A 1 186 ? 1.997 12.920 16.698 1.00 53.06 186 GLY A N 1
ATOM 1515 C CA . GLY A 1 186 ? 0.639 12.720 17.216 1.00 53.06 186 GLY A CA 1
ATOM 1516 C C . GLY A 1 186 ? -0.356 12.171 16.194 1.00 53.06 186 GLY A C 1
ATOM 1517 O O . GLY A 1 186 ? -1.551 12.143 16.482 1.00 53.06 186 GLY A O 1
ATOM 1518 N N . LEU A 1 187 ? 0.125 11.717 15.033 1.00 56.25 187 LEU A N 1
ATOM 1519 C CA . LEU A 1 187 ? -0.708 11.352 13.885 1.00 56.25 187 LEU A CA 1
ATOM 1520 C C . LEU A 1 187 ? -1.169 9.884 13.896 1.00 56.25 187 LEU A C 1
ATOM 1522 O O . LEU A 1 187 ? -2.317 9.614 13.551 1.00 56.25 187 LEU A O 1
ATOM 1526 N N . SER A 1 188 ? -0.363 8.931 14.384 1.00 61.38 188 SER A N 1
ATOM 1527 C CA . SER A 1 188 ? -0.826 7.542 14.555 1.00 61.38 188 SER A CA 1
ATOM 1528 C C . SER A 1 188 ? 0.015 6.736 15.555 1.00 61.38 188 SER A C 1
ATOM 1530 O O . SER A 1 188 ? 1.238 6.830 15.582 1.00 61.38 188 SER A O 1
ATOM 1532 N N . LYS A 1 189 ? -0.636 5.876 16.360 1.00 75.06 189 LYS A N 1
ATOM 1533 C CA . LYS A 1 189 ? 0.020 4.822 17.175 1.00 75.06 189 LYS A CA 1
ATOM 1534 C C . LYS A 1 189 ? 0.427 3.607 16.320 1.00 75.06 189 LYS A C 1
ATOM 1536 O O . LYS A 1 189 ? 0.509 2.493 16.835 1.00 75.06 189 LYS A O 1
ATOM 1541 N N . CYS A 1 190 ? 0.565 3.808 15.013 1.00 87.00 190 CYS A N 1
ATOM 1542 C CA . CYS A 1 190 ? 0.802 2.754 14.045 1.00 87.00 190 CYS A CA 1
ATOM 1543 C C . CYS A 1 190 ? 2.170 2.117 14.305 1.00 87.00 190 CYS A C 1
ATOM 1545 O O . CYS A 1 190 ? 3.178 2.815 14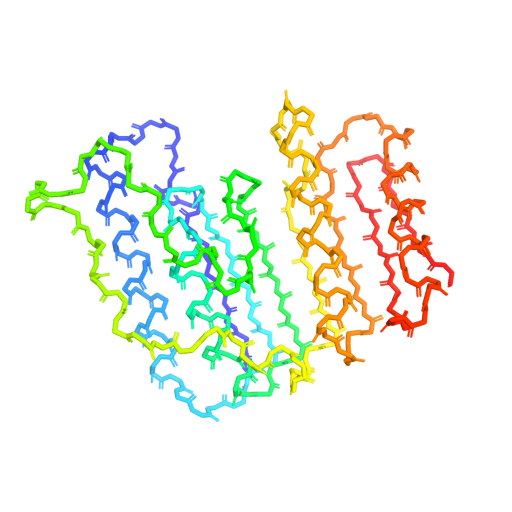.419 1.00 87.00 190 CYS A O 1
ATOM 1547 N N . LYS A 1 191 ? 2.214 0.786 14.390 1.00 91.00 191 LYS A N 1
ATOM 1548 C CA . LYS A 1 191 ? 3.473 0.048 14.416 1.00 91.00 191 LYS A CA 1
ATOM 1549 C C . LYS A 1 191 ? 4.047 0.007 13.003 1.00 91.00 191 LYS A C 1
ATOM 1551 O O . LYS A 1 191 ? 3.475 -0.637 12.128 1.00 91.00 191 LYS A O 1
ATOM 1556 N N . ILE A 1 192 ? 5.198 0.630 12.801 1.00 91.56 192 ILE A N 1
ATOM 1557 C CA . ILE A 1 192 ? 5.890 0.661 11.513 1.00 91.56 192 ILE A CA 1
ATOM 1558 C C . ILE A 1 192 ? 6.932 -0.451 11.496 1.00 91.56 192 ILE A C 1
ATOM 1560 O O . ILE A 1 192 ? 7.733 -0.571 12.418 1.00 91.56 192 ILE A O 1
ATOM 1564 N N . GLN A 1 193 ? 6.918 -1.284 10.465 1.00 93.31 193 GLN A N 1
ATOM 1565 C CA . GLN A 1 193 ? 7.876 -2.358 10.247 1.00 93.31 193 GLN A CA 1
ATOM 1566 C C . GLN A 1 193 ? 8.526 -2.174 8.879 1.00 93.31 193 GLN A C 1
ATOM 1568 O O . GLN A 1 193 ? 7.817 -2.054 7.886 1.00 93.31 193 GLN A O 1
ATOM 1573 N N . VAL A 1 194 ? 9.855 -2.171 8.830 1.00 92.38 194 VAL A N 1
ATOM 1574 C CA . VAL A 1 194 ? 10.635 -2.098 7.591 1.00 92.38 194 VAL A CA 1
ATOM 1575 C C . VAL A 1 194 ? 11.438 -3.389 7.461 1.00 92.38 194 VAL A C 1
ATOM 1577 O O . VAL A 1 194 ? 12.148 -3.789 8.387 1.00 92.38 194 VAL A O 1
ATOM 1580 N N . ILE A 1 195 ? 11.268 -4.068 6.333 1.00 91.88 195 ILE A N 1
ATOM 1581 C CA . ILE A 1 195 ? 11.846 -5.375 6.025 1.00 91.88 195 ILE A CA 1
ATOM 1582 C C . ILE A 1 195 ? 12.677 -5.229 4.752 1.00 91.88 195 ILE A C 1
ATOM 1584 O O . ILE A 1 195 ? 12.146 -4.812 3.732 1.00 91.88 195 ILE A O 1
ATOM 1588 N N . SER A 1 196 ? 13.950 -5.593 4.803 1.00 90.81 196 SER A N 1
ATOM 1589 C CA . SER A 1 196 ? 14.800 -5.835 3.636 1.00 90.81 196 SER A CA 1
ATOM 1590 C C . SER A 1 196 ? 15.176 -7.317 3.569 1.00 90.81 196 SER A C 1
ATOM 1592 O O . SER A 1 196 ? 14.772 -8.115 4.422 1.00 90.81 196 SER A O 1
ATOM 1594 N N . ASP A 1 197 ? 15.976 -7.698 2.573 1.00 85.38 197 ASP A N 1
ATOM 1595 C CA . ASP A 1 197 ? 16.475 -9.072 2.445 1.00 85.38 197 ASP A CA 1
ATOM 1596 C C . ASP A 1 197 ? 17.309 -9.515 3.662 1.00 85.38 197 ASP A C 1
ATOM 1598 O O . ASP A 1 197 ? 17.294 -10.693 4.034 1.00 85.38 197 ASP A O 1
ATOM 1602 N N . ASN A 1 198 ? 18.008 -8.574 4.308 1.00 85.75 198 ASN A N 1
ATOM 1603 C CA . ASN A 1 198 ? 18.959 -8.852 5.387 1.00 85.75 198 ASN A CA 1
ATOM 1604 C C . ASN A 1 198 ? 18.460 -8.420 6.772 1.00 85.75 198 ASN A C 1
ATOM 1606 O O . ASN A 1 198 ? 18.919 -8.958 7.784 1.00 85.75 198 ASN A O 1
ATOM 1610 N N . LEU A 1 199 ? 17.507 -7.484 6.837 1.00 88.81 199 LEU A N 1
ATOM 1611 C CA . LEU A 1 199 ? 17.126 -6.827 8.080 1.00 88.81 199 LEU A CA 1
ATOM 1612 C C . LEU A 1 199 ? 15.608 -6.714 8.241 1.00 88.81 199 LEU A C 1
ATOM 1614 O O . LEU A 1 199 ? 14.864 -6.465 7.302 1.00 88.81 199 LEU A O 1
ATOM 1618 N N . ASN A 1 200 ? 15.131 -6.876 9.473 1.00 91.94 200 ASN A N 1
ATOM 1619 C CA . ASN A 1 200 ? 13.727 -6.692 9.824 1.00 91.94 200 ASN A CA 1
ATOM 1620 C C . ASN A 1 200 ? 13.652 -5.861 11.100 1.00 91.94 200 ASN A C 1
ATOM 1622 O O . ASN A 1 200 ? 13.959 -6.353 12.189 1.00 91.94 200 ASN A O 1
ATOM 1626 N N . LEU A 1 201 ? 13.269 -4.597 10.949 1.00 91.75 201 LEU A N 1
ATOM 1627 C CA . LEU A 1 201 ? 13.156 -3.652 12.048 1.00 91.75 201 LEU A CA 1
ATOM 1628 C C . LEU A 1 201 ? 11.706 -3.228 12.230 1.00 91.75 201 LEU A C 1
ATOM 1630 O O . LEU A 1 201 ? 10.947 -3.090 11.274 1.00 91.75 201 LEU A O 1
ATOM 1634 N N . SER A 1 202 ? 11.319 -2.968 13.473 1.00 89.00 202 SER A N 1
ATOM 1635 C CA . SER A 1 202 ? 10.011 -2.399 13.776 1.00 89.00 202 SER A CA 1
ATOM 1636 C C . SER A 1 202 ? 10.113 -1.303 14.818 1.00 89.00 202 SER A C 1
ATOM 1638 O O . SER A 1 202 ? 10.909 -1.418 15.750 1.00 89.00 202 SER A O 1
ATOM 1640 N N . SER A 1 203 ? 9.270 -0.282 14.694 1.00 84.50 203 SER A N 1
ATOM 1641 C CA . SER A 1 203 ? 9.062 0.714 15.733 1.00 84.50 203 SER A CA 1
ATOM 1642 C C . SER A 1 203 ? 8.485 0.065 16.992 1.00 84.50 203 SER A C 1
ATOM 1644 O O . SER A 1 203 ? 7.726 -0.910 16.924 1.00 84.50 203 SER A O 1
ATOM 1646 N N . THR A 1 204 ? 8.893 0.607 18.136 1.00 63.50 204 THR A N 1
ATOM 1647 C CA . THR A 1 204 ? 8.473 0.170 19.472 1.00 63.50 204 THR A CA 1
ATOM 1648 C C . THR A 1 204 ? 7.074 0.653 19.817 1.00 63.50 204 THR A C 1
ATOM 1650 O O . THR A 1 204 ? 6.773 1.828 19.508 1.00 63.50 204 THR A O 1
#

Radius of gyration: 17.37 Å; chains: 1; bounding box: 44×32×50 Å